Protein AF-A0A962JNP6-F1 (afdb_monomer_lite)

pLDDT: mean 91.04, std 6.31, range [44.12, 97.75]

Foldseek 3Di:
DDDDQDCLLVVDPVLVVQLVCLVVVVDDDPCSVLVSVLSSVLSNLCSCCVVCVVVRPNDPGSVVVVDDPCCVPCPHPVVVCPVCPDPVCVVDLCNLQCCQLCVCVVLLVVQVVVVVVVDDQDPVSVCSVPRHDDDLLVLLLVCCQPVVVLVCLQVVPDPVVVVRPNYDDDPDDDDDGDHDDDLVSDDDDDPPCRSVSNVVVNVD

Secondary structure (DSSP, 8-state):
-PPPP-TTTS--HHHHHHHHHHHTT-S--SSHHHHHHHHHHHHHHHHHTTT-TTT-PPPSSGGGGT--TTTTSTTSHHHHHHHHS-TTGGGSTHHHHHHHHHTTHHHHHHHHHHHHTTPPPPGGGHHHHH--PPPHHHHHHHHIIIIIHHHHHH-TT-GGGGG-TT----SS--------SSGGG-----TT-TT-HHHHHHH-

Structure (mmCIF, N/CA/C/O backbone):
data_AF-A0A962JNP6-F1
#
_entry.id   AF-A0A962JNP6-F1
#
loop_
_atom_site.group_PDB
_atom_site.id
_atom_site.type_symbol
_atom_site.label_atom_id
_atom_site.label_alt_id
_atom_site.label_comp_id
_atom_site.label_asym_id
_atom_site.label_entity_id
_atom_site.label_seq_id
_atom_site.pdbx_PDB_ins_code
_atom_site.Cartn_x
_atom_site.Cartn_y
_atom_site.Cartn_z
_atom_site.occupancy
_atom_site.B_iso_or_equiv
_atom_site.auth_seq_id
_atom_site.auth_comp_id
_atom_site.auth_asym_id
_atom_site.auth_atom_id
_atom_site.pdbx_PDB_model_num
ATOM 1 N N . LYS A 1 1 ? -22.372 18.286 16.297 1.00 44.12 1 LYS A N 1
ATOM 2 C CA . LYS A 1 1 ? -22.652 18.375 14.841 1.00 44.12 1 LYS A CA 1
ATOM 3 C C . LYS A 1 1 ? -22.807 16.946 14.350 1.00 44.12 1 LYS A C 1
ATOM 5 O O . LYS A 1 1 ? -21.868 16.192 14.559 1.00 44.12 1 LYS A O 1
ATOM 10 N N . MET A 1 2 ? -23.960 16.557 13.801 1.00 57.59 2 MET A N 1
ATOM 11 C CA . MET A 1 2 ? -24.090 15.236 13.171 1.00 57.59 2 MET A CA 1
ATOM 12 C C . MET A 1 2 ? -23.047 15.124 12.055 1.00 57.59 2 MET A C 1
ATOM 14 O O . MET A 1 2 ? -22.896 16.054 11.261 1.00 57.59 2 MET A O 1
ATOM 18 N N . GLY A 1 3 ? -22.278 14.036 12.063 1.00 65.44 3 GLY A N 1
ATOM 19 C CA . GLY A 1 3 ? -21.351 13.715 10.983 1.00 65.44 3 GLY A CA 1
ATOM 20 C C . GLY A 1 3 ? -22.111 13.403 9.693 1.00 65.44 3 GLY A C 1
ATOM 21 O O . GLY A 1 3 ? -23.278 13.017 9.726 1.00 65.44 3 GLY A O 1
ATOM 22 N N . HIS A 1 4 ? -21.453 13.588 8.552 1.00 80.94 4 HIS A N 1
ATOM 23 C CA . HIS A 1 4 ? -21.985 13.182 7.255 1.00 80.94 4 HIS A CA 1
ATOM 24 C C . HIS A 1 4 ? -21.786 11.670 7.072 1.00 80.94 4 HIS A C 1
ATOM 26 O O . HIS A 1 4 ? -20.654 11.195 7.156 1.00 80.94 4 HIS A O 1
ATOM 32 N N . ILE A 1 5 ? -22.863 10.924 6.811 1.00 86.25 5 ILE A N 1
ATOM 33 C CA . ILE A 1 5 ? -22.804 9.497 6.461 1.00 86.25 5 ILE A CA 1
ATOM 34 C C . ILE A 1 5 ? -22.853 9.392 4.936 1.00 86.25 5 ILE A C 1
ATOM 36 O O . ILE A 1 5 ? -23.768 9.920 4.315 1.00 86.25 5 ILE A O 1
ATOM 40 N N . ASP A 1 6 ? -21.868 8.731 4.328 1.00 88.69 6 ASP A N 1
ATOM 41 C CA . ASP A 1 6 ? -21.867 8.489 2.883 1.00 88.69 6 ASP A CA 1
ATOM 42 C C . ASP A 1 6 ? -22.881 7.391 2.530 1.00 88.69 6 ASP A C 1
ATOM 44 O O . ASP A 1 6 ? -22.683 6.212 2.836 1.00 88.69 6 ASP A O 1
ATOM 48 N N . GLU A 1 7 ? -23.970 7.783 1.871 1.00 89.50 7 GLU A N 1
ATOM 49 C CA . GLU A 1 7 ? -25.057 6.884 1.470 1.00 89.50 7 GLU A CA 1
ATOM 50 C C . GLU A 1 7 ? -24.608 5.802 0.478 1.00 89.50 7 GLU A C 1
ATOM 52 O O . GLU A 1 7 ? -25.245 4.753 0.387 1.00 89.50 7 GLU A O 1
ATOM 57 N N . ARG A 1 8 ? -23.492 6.010 -0.236 1.00 90.81 8 ARG A N 1
ATOM 58 C CA . ARG A 1 8 ? -22.922 4.990 -1.129 1.00 90.81 8 ARG A CA 1
ATOM 59 C C . ARG A 1 8 ? -22.325 3.837 -0.330 1.00 90.81 8 ARG A C 1
ATOM 61 O O . ARG A 1 8 ? -22.464 2.685 -0.731 1.00 90.81 8 ARG A O 1
ATOM 68 N N . ILE A 1 9 ? -21.691 4.157 0.800 1.00 91.75 9 ILE A N 1
ATOM 69 C CA . ILE A 1 9 ? -21.067 3.178 1.697 1.00 91.75 9 ILE A CA 1
ATOM 70 C C . ILE A 1 9 ? -22.145 2.465 2.514 1.00 91.75 9 ILE A C 1
ATOM 72 O O . ILE A 1 9 ? -22.173 1.238 2.587 1.00 91.75 9 ILE A O 1
ATOM 76 N N . VAL A 1 10 ? -23.082 3.220 3.087 1.00 93.69 10 VAL A N 1
ATOM 77 C CA . VAL A 1 10 ? -24.199 2.665 3.864 1.00 93.69 10 VAL A CA 1
ATOM 78 C C . VAL A 1 10 ? -25.437 2.551 2.981 1.00 93.69 10 VAL A C 1
ATOM 80 O O . VAL A 1 10 ? -26.445 3.195 3.231 1.00 93.69 10 VAL A O 1
ATOM 83 N N . SER A 1 11 ? -25.389 1.739 1.929 1.00 90.06 11 SER A N 1
ATOM 84 C CA . SER A 1 11 ? -26.450 1.705 0.905 1.00 90.06 11 SER A CA 1
ATOM 85 C C . SER A 1 11 ? -27.803 1.154 1.382 1.00 90.06 11 SER A C 1
ATOM 87 O O . SER A 1 11 ? -28.842 1.429 0.782 1.00 90.06 11 SER A O 1
ATOM 89 N N . GLN A 1 12 ? -27.830 0.380 2.471 1.00 91.50 12 GLN A N 1
ATOM 90 C CA . GLN A 1 12 ? -29.064 -0.200 3.003 1.00 91.50 12 GLN A CA 1
ATOM 91 C C . GLN A 1 12 ? -29.834 0.808 3.864 1.00 91.50 12 GLN A C 1
ATOM 93 O O . GLN A 1 12 ? -29.424 1.134 4.980 1.00 91.50 12 GLN A O 1
ATOM 98 N N . GLN A 1 13 ? -31.013 1.225 3.395 1.00 91.56 13 GLN A N 1
ATOM 99 C CA . GLN A 1 13 ? -31.848 2.223 4.075 1.00 91.56 13 GLN A CA 1
ATOM 100 C C . GLN A 1 13 ? -32.215 1.834 5.518 1.00 91.56 13 GLN A C 1
ATOM 102 O O . GLN A 1 13 ? -32.216 2.684 6.406 1.00 91.56 13 GLN A O 1
ATOM 107 N N . ALA A 1 14 ? -32.474 0.549 5.781 1.00 92.75 14 ALA A N 1
ATOM 108 C CA . ALA A 1 14 ? -32.762 0.062 7.131 1.00 92.75 14 ALA A CA 1
ATOM 109 C C . ALA A 1 14 ? -31.575 0.267 8.095 1.00 92.75 14 ALA A C 1
ATOM 111 O O . ALA A 1 14 ? -31.771 0.638 9.252 1.00 92.75 14 ALA A O 1
ATOM 112 N N . VAL A 1 15 ? -30.340 0.078 7.612 1.00 93.12 15 VAL A N 1
ATOM 113 C CA . VAL A 1 15 ? -29.117 0.295 8.402 1.00 93.12 15 VAL A CA 1
ATOM 114 C C . VAL A 1 15 ? -28.920 1.785 8.672 1.00 93.12 15 VAL A C 1
ATOM 116 O O . VAL A 1 15 ? -28.681 2.159 9.819 1.00 93.12 15 VAL A O 1
ATOM 119 N N . GLN A 1 16 ? -29.110 2.643 7.663 1.00 92.88 16 GLN A N 1
ATOM 120 C CA . GLN A 1 16 ? -29.057 4.099 7.841 1.00 92.88 16 GLN A CA 1
ATOM 121 C C . GLN A 1 16 ? -30.062 4.572 8.901 1.00 92.88 16 GLN A C 1
ATOM 123 O O . GLN A 1 16 ? -29.695 5.277 9.839 1.00 92.88 16 GLN A O 1
ATOM 128 N N . GLN A 1 17 ? -31.326 4.145 8.793 1.00 93.38 17 GLN A N 1
ATOM 129 C CA . GLN A 1 17 ? -32.378 4.508 9.746 1.00 93.38 17 GLN A CA 1
ATOM 130 C C . GLN A 1 17 ? -32.038 4.066 11.169 1.00 93.38 17 GLN A C 1
ATOM 132 O O . GLN A 1 17 ? -32.263 4.830 12.108 1.00 93.38 17 GLN A O 1
ATOM 137 N N . LYS A 1 18 ? -31.468 2.865 11.330 1.00 94.56 18 LYS A N 1
ATOM 138 C CA . LYS A 1 18 ? -31.022 2.357 12.631 1.00 94.56 18 LYS A CA 1
ATOM 139 C C . LYS A 1 18 ? -29.886 3.206 13.209 1.00 94.56 18 LYS A C 1
ATOM 141 O O . LYS A 1 18 ? -29.956 3.565 14.380 1.00 94.56 18 LYS A O 1
ATOM 146 N N . ILE A 1 19 ? -28.892 3.573 12.395 1.00 94.62 19 ILE A N 1
ATOM 147 C CA . ILE A 1 19 ? -27.786 4.451 12.809 1.00 94.62 19 ILE A CA 1
ATOM 148 C C . ILE A 1 19 ? -28.321 5.814 13.264 1.00 94.62 19 ILE A C 1
ATOM 150 O O . ILE A 1 19 ? -28.016 6.244 14.373 1.00 94.62 19 ILE A O 1
ATOM 154 N N . TYR A 1 20 ? -29.164 6.472 12.462 1.00 93.56 20 TYR A N 1
ATOM 155 C CA . TYR A 1 20 ? -29.751 7.7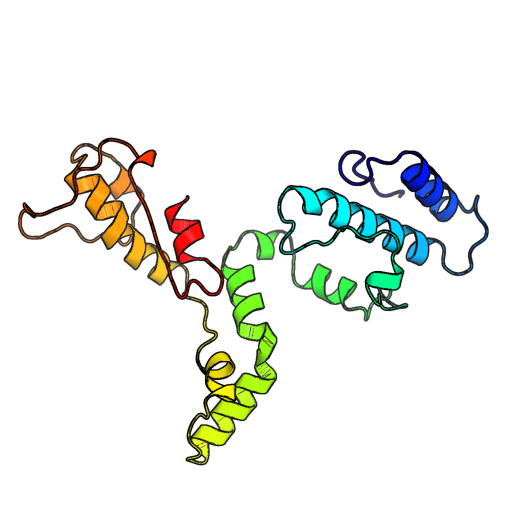60 12.847 1.00 93.56 20 TYR A CA 1
ATOM 156 C C . TYR A 1 20 ? -30.610 7.649 14.108 1.00 93.56 20 TYR A C 1
ATOM 158 O O . TYR A 1 20 ? -30.517 8.500 14.985 1.00 93.56 20 TYR A O 1
ATOM 166 N N . ALA A 1 21 ? -31.407 6.587 14.246 1.00 94.75 21 ALA A N 1
ATOM 167 C CA . ALA A 1 21 ? -32.225 6.387 15.436 1.00 94.75 21 ALA A CA 1
ATOM 168 C C . ALA A 1 21 ? -31.382 6.200 16.711 1.00 94.75 21 ALA A C 1
ATOM 170 O O . ALA A 1 21 ? -31.776 6.707 17.760 1.00 94.75 21 ALA A O 1
ATOM 171 N N . LEU A 1 22 ? -30.230 5.523 16.628 1.00 95.44 22 LEU A N 1
ATOM 172 C CA . LEU A 1 22 ? -29.273 5.421 17.737 1.00 95.44 22 LEU A CA 1
ATOM 173 C C . LEU A 1 22 ? -28.671 6.793 18.076 1.00 95.44 22 LEU A C 1
ATOM 175 O O . LEU A 1 22 ? -28.728 7.219 19.227 1.00 95.44 22 LEU A O 1
ATOM 179 N N . LEU A 1 23 ? -28.154 7.511 17.074 1.00 92.69 23 LEU A N 1
ATOM 180 C CA . LEU A 1 23 ? -27.476 8.801 17.269 1.00 92.69 23 LEU A CA 1
ATOM 181 C C . LEU A 1 23 ? -28.417 9.927 17.732 1.00 92.69 23 LEU A C 1
ATOM 183 O O . LEU A 1 23 ? -27.982 10.857 18.406 1.00 92.69 23 LEU A O 1
ATOM 187 N N . GLU A 1 24 ? -29.703 9.850 17.391 1.00 93.75 24 GLU A N 1
ATOM 188 C CA . GLU A 1 24 ? -30.736 10.804 17.816 1.00 93.75 24 GLU A CA 1
ATOM 189 C C . GLU A 1 24 ? -31.429 10.393 19.128 1.00 93.75 24 GLU A C 1
ATOM 191 O O . GLU A 1 24 ? -32.340 11.084 19.584 1.00 93.75 24 GLU A O 1
ATOM 196 N N . GLY A 1 25 ? -31.043 9.260 19.730 1.00 93.12 25 GLY A N 1
ATOM 197 C CA . GLY A 1 25 ? -31.652 8.749 20.962 1.00 93.12 25 GLY A CA 1
ATOM 198 C C . GLY A 1 25 ? -33.095 8.255 20.798 1.00 93.12 25 GLY A C 1
ATOM 199 O O . GLY A 1 25 ? -33.816 8.110 21.783 1.00 93.12 25 GLY A O 1
ATOM 200 N N . ARG A 1 26 ? -33.538 7.987 19.562 1.00 94.75 26 ARG A N 1
ATOM 201 C CA . ARG A 1 26 ? -34.855 7.394 19.264 1.00 94.75 26 ARG A CA 1
ATOM 202 C C . ARG A 1 26 ? -34.902 5.890 19.538 1.00 94.75 26 ARG A C 1
ATOM 204 O O . ARG A 1 26 ? -35.991 5.332 19.650 1.00 94.75 26 ARG A O 1
ATOM 211 N N . LEU A 1 27 ? -33.742 5.240 19.617 1.00 94.44 27 LEU A N 1
ATOM 212 C CA . LEU A 1 27 ? -33.594 3.815 19.898 1.00 94.44 27 LEU A CA 1
ATOM 213 C C . LEU A 1 27 ? -32.901 3.639 21.262 1.00 94.44 27 LEU A C 1
ATOM 215 O O . LEU A 1 27 ? -31.843 4.236 21.471 1.00 94.44 27 LEU A O 1
ATOM 219 N N . PRO A 1 28 ? -33.475 2.865 22.204 1.00 92.50 28 PRO A N 1
ATOM 220 C CA . PRO A 1 28 ? -32.878 2.684 23.522 1.00 92.50 28 PRO A CA 1
ATOM 221 C C . PRO A 1 28 ? -31.581 1.876 23.415 1.00 92.50 28 PRO A C 1
ATOM 223 O O . PRO A 1 28 ? -31.584 0.755 22.911 1.00 92.50 28 PRO A O 1
ATOM 226 N N . SER A 1 29 ? -30.483 2.440 23.913 1.00 93.75 29 SER A N 1
ATOM 227 C CA . SER A 1 29 ? -29.174 1.790 23.996 1.00 93.75 29 SER A CA 1
ATOM 228 C C . SER A 1 29 ? -28.362 2.396 25.145 1.00 93.75 29 SER A C 1
ATOM 230 O O . SER A 1 29 ? -28.518 3.574 25.475 1.00 93.75 29 SER A O 1
ATOM 232 N N . HIS A 1 30 ? -27.496 1.588 25.760 1.00 91.31 30 HIS A N 1
ATOM 233 C CA . HIS A 1 30 ? -26.538 2.052 26.766 1.00 91.31 30 HIS A CA 1
ATOM 234 C C . HIS A 1 30 ? -25.299 2.708 26.139 1.00 91.31 30 HIS A C 1
ATOM 236 O O . HIS A 1 30 ? -24.658 3.533 26.785 1.00 91.31 30 HIS A O 1
ATOM 242 N N . THR A 1 31 ? -24.968 2.357 24.893 1.00 91.75 31 THR A N 1
ATOM 243 C CA . THR A 1 31 ? -23.789 2.837 24.156 1.00 91.75 31 THR A CA 1
ATOM 244 C C . THR A 1 31 ? -24.145 3.139 22.689 1.00 91.75 31 THR A C 1
ATOM 246 O O . THR A 1 31 ? -23.551 2.574 21.766 1.00 91.75 31 THR A O 1
ATOM 249 N N . PRO A 1 32 ? -25.106 4.052 22.437 1.00 93.69 32 PRO A N 1
ATOM 250 C CA . PRO A 1 32 ? -25.672 4.273 21.102 1.00 93.69 32 PRO A CA 1
ATOM 251 C C . PRO A 1 32 ? -24.626 4.663 20.051 1.00 93.69 32 PRO A C 1
ATOM 253 O O . PRO A 1 32 ? -24.714 4.241 18.900 1.00 93.69 32 PRO A O 1
ATOM 256 N N . GLU A 1 33 ? -23.607 5.430 20.443 1.00 92.06 33 GLU A N 1
ATOM 257 C CA . GLU A 1 33 ? -22.511 5.845 19.562 1.00 92.06 33 GLU A CA 1
ATOM 258 C C . GLU A 1 33 ? -21.631 4.656 19.147 1.00 92.06 33 GLU A C 1
ATOM 260 O O . GLU A 1 33 ? -21.284 4.525 17.973 1.00 92.06 33 GLU A O 1
ATOM 265 N N . GLN A 1 34 ? -21.328 3.750 20.084 1.00 91.06 34 GLN A N 1
ATOM 266 C CA . GLN A 1 34 ? -20.533 2.546 19.827 1.00 91.06 34 GLN A CA 1
ATOM 267 C C . GLN A 1 34 ? -21.285 1.590 18.894 1.00 91.06 34 GLN A C 1
ATOM 269 O O . GLN A 1 34 ? -20.713 1.065 17.939 1.00 91.06 34 GLN A O 1
ATOM 274 N N . GLU A 1 35 ? -22.582 1.386 19.132 1.00 92.06 35 GLU A N 1
ATOM 275 C CA . GLU A 1 35 ? -23.431 0.574 18.256 1.00 92.06 35 GLU A CA 1
ATOM 276 C C . GLU A 1 35 ? -23.554 1.176 16.851 1.00 92.06 35 GLU A C 1
ATOM 278 O O . GLU A 1 35 ? -23.420 0.460 15.857 1.00 92.06 35 GLU A O 1
ATOM 283 N N . ALA A 1 36 ? -23.747 2.493 16.750 1.00 93.31 36 ALA A N 1
ATOM 284 C CA . ALA A 1 36 ? -23.777 3.190 15.469 1.00 93.31 36 ALA A CA 1
ATOM 285 C C . ALA A 1 36 ? -22.450 3.033 14.710 1.00 93.31 36 ALA A C 1
ATOM 287 O O . ALA A 1 36 ? -22.458 2.740 13.513 1.00 93.31 36 ALA A O 1
ATOM 288 N N . TYR A 1 37 ? -21.312 3.163 15.400 1.00 91.75 37 TYR A N 1
ATOM 289 C CA . TYR A 1 37 ? -19.992 2.983 14.798 1.00 91.75 37 TYR A CA 1
ATOM 290 C C . TYR A 1 37 ? -19.777 1.556 14.272 1.00 91.75 37 TYR A C 1
ATOM 292 O O . TYR A 1 37 ? -19.287 1.381 13.157 1.00 91.75 37 TYR A O 1
ATOM 300 N N . ARG A 1 38 ? -20.211 0.532 15.018 1.00 91.19 38 ARG A N 1
ATOM 301 C CA . ARG A 1 38 ? -20.148 -0.874 14.575 1.00 91.19 38 ARG A CA 1
ATOM 302 C C . ARG A 1 38 ? -20.912 -1.096 13.272 1.00 91.19 38 ARG A C 1
ATOM 304 O O . ARG A 1 38 ? -20.389 -1.727 12.356 1.00 91.19 38 ARG A O 1
ATOM 311 N N . LEU A 1 39 ? -22.119 -0.538 13.168 1.00 92.88 39 LEU A N 1
ATOM 312 C CA . LEU A 1 39 ? -22.927 -0.613 11.947 1.00 92.88 39 LEU A CA 1
ATOM 313 C C . LEU A 1 39 ? -22.247 0.099 10.768 1.00 92.88 39 LEU A C 1
ATOM 315 O O . LEU A 1 39 ? -22.255 -0.423 9.654 1.00 92.88 39 LEU A O 1
ATOM 319 N N . LEU A 1 40 ? -21.636 1.263 11.013 1.00 92.88 40 LEU A N 1
ATOM 320 C CA . LEU A 1 40 ? -20.877 2.000 9.999 1.00 92.88 40 LEU A CA 1
ATOM 321 C C . LEU A 1 40 ? -19.666 1.203 9.498 1.00 92.88 40 LEU A C 1
ATOM 323 O O . LEU A 1 40 ? -19.441 1.143 8.289 1.00 92.88 40 LEU A O 1
ATOM 327 N N . LEU A 1 41 ? -18.914 0.563 10.398 1.00 91.38 41 LEU A N 1
ATOM 328 C CA . LEU A 1 41 ? -17.741 -0.224 10.019 1.00 91.38 41 LEU A CA 1
ATOM 329 C C . LEU A 1 41 ? -18.129 -1.460 9.197 1.00 91.38 41 LEU A C 1
ATOM 331 O O . LEU A 1 41 ? -17.541 -1.699 8.146 1.00 91.38 41 LEU A O 1
ATOM 335 N N . VAL A 1 42 ? -19.167 -2.192 9.616 1.00 92.44 42 VAL A N 1
ATOM 336 C CA . VAL A 1 42 ? -19.697 -3.338 8.854 1.00 92.44 42 VAL A CA 1
ATOM 337 C C . VAL A 1 42 ? -20.166 -2.908 7.462 1.00 92.44 42 VAL A C 1
ATOM 339 O O . VAL A 1 42 ? -19.874 -3.586 6.476 1.00 92.44 42 VAL A O 1
ATOM 342 N N . ALA A 1 43 ? -20.856 -1.769 7.353 1.00 93.81 43 ALA A N 1
ATOM 343 C CA . ALA A 1 43 ? -21.267 -1.228 6.060 1.00 93.81 43 ALA A CA 1
ATOM 344 C C . ALA A 1 43 ? -20.059 -0.900 5.165 1.00 93.81 43 ALA A C 1
ATOM 346 O O . ALA A 1 43 ? -20.067 -1.248 3.986 1.00 93.81 43 ALA A O 1
ATOM 347 N N . ALA A 1 44 ? -18.998 -0.312 5.726 1.00 93.19 44 ALA A N 1
ATOM 348 C CA . ALA A 1 44 ? -17.765 -0.028 4.996 1.00 93.19 44 ALA A CA 1
ATOM 349 C C . ALA A 1 44 ? -17.053 -1.299 4.504 1.00 93.19 44 ALA A C 1
ATOM 351 O O . ALA A 1 44 ? -16.662 -1.355 3.337 1.00 93.19 44 ALA A O 1
ATOM 352 N N . CYS A 1 45 ? -16.936 -2.337 5.337 1.00 92.38 45 CYS A N 1
ATOM 353 C CA . CYS A 1 45 ? -16.379 -3.628 4.919 1.00 92.38 45 CYS A CA 1
ATOM 354 C C . CYS A 1 45 ? -17.196 -4.246 3.773 1.00 92.38 45 CYS A C 1
ATOM 356 O O . CYS A 1 45 ? -16.644 -4.624 2.740 1.00 92.38 45 CYS A O 1
ATOM 358 N N . ASN A 1 46 ? -18.524 -4.267 3.913 1.00 93.31 46 ASN A N 1
ATOM 359 C CA . ASN A 1 46 ? -19.424 -4.806 2.894 1.00 93.31 46 ASN A CA 1
ATOM 360 C C . ASN A 1 46 ? -19.419 -3.996 1.589 1.00 93.31 46 ASN A C 1
ATOM 362 O O . ASN A 1 46 ? -19.630 -4.569 0.522 1.00 93.31 46 ASN A O 1
ATOM 366 N N . TYR A 1 47 ? -19.169 -2.686 1.651 1.00 94.81 47 TYR A N 1
ATOM 367 C CA . TYR A 1 47 ? -19.016 -1.841 0.467 1.00 94.81 47 TYR A CA 1
ATOM 368 C C . TYR A 1 47 ? -17.769 -2.212 -0.350 1.00 94.81 47 TYR A C 1
ATOM 370 O O . TYR A 1 47 ? -17.831 -2.249 -1.578 1.00 94.81 47 TYR A O 1
ATOM 378 N N . TRP A 1 48 ? -16.649 -2.518 0.312 1.00 94.44 48 TRP A N 1
ATOM 379 C CA . TRP A 1 48 ? -15.393 -2.867 -0.362 1.00 94.44 48 TRP A CA 1
ATOM 380 C C . TRP A 1 48 ? -15.295 -4.337 -0.785 1.00 94.44 48 TRP A C 1
ATOM 382 O O . TRP A 1 48 ? -14.514 -4.653 -1.684 1.00 94.44 48 TRP A O 1
ATOM 392 N N . GLN A 1 49 ? -16.106 -5.222 -0.200 1.00 93.69 49 GLN A N 1
ATOM 393 C CA . GLN A 1 49 ? -16.126 -6.657 -0.502 1.00 93.69 49 GLN A CA 1
ATOM 394 C C . GLN A 1 49 ? -16.210 -6.991 -2.006 1.00 93.69 49 GLN A C 1
ATOM 396 O O . GLN A 1 49 ? -15.424 -7.828 -2.446 1.00 93.69 49 GLN A O 1
ATOM 401 N N . PRO A 1 50 ? -17.072 -6.367 -2.837 1.00 93.75 50 PRO A N 1
ATOM 402 C CA . PRO A 1 50 ? -17.138 -6.699 -4.263 1.00 93.75 50 PRO A CA 1
ATOM 403 C C . PRO A 1 50 ? -15.847 -6.383 -5.027 1.00 93.75 50 PRO A C 1
ATOM 405 O O . PRO A 1 50 ? -15.508 -7.091 -5.971 1.00 93.75 50 PRO A O 1
ATOM 408 N N . ALA A 1 51 ? -15.133 -5.325 -4.628 1.00 94.12 51 ALA A N 1
ATOM 409 C CA . ALA A 1 51 ? -13.892 -4.899 -5.271 1.00 94.12 51 ALA A CA 1
ATOM 410 C C . ALA A 1 51 ? -12.665 -5.655 -4.734 1.00 94.12 51 ALA A C 1
ATOM 412 O O . ALA A 1 51 ? -11.723 -5.909 -5.480 1.00 94.12 51 ALA A O 1
ATOM 413 N N . MET A 1 52 ? -12.669 -6.017 -3.447 1.00 92.12 52 MET A N 1
ATOM 414 C CA . MET A 1 52 ? -11.549 -6.672 -2.763 1.00 92.12 52 MET A CA 1
ATOM 415 C C . MET A 1 52 ? -12.025 -7.859 -1.907 1.00 92.12 52 MET A C 1
ATOM 417 O O . MET A 1 52 ? -11.848 -7.855 -0.685 1.00 92.12 52 MET A O 1
ATOM 421 N N . PRO A 1 53 ? -12.596 -8.909 -2.527 1.00 90.19 53 PRO A N 1
ATOM 422 C CA . PRO A 1 53 ? -13.169 -10.045 -1.800 1.00 90.19 53 PRO A CA 1
ATOM 423 C C . PRO A 1 53 ? -12.122 -10.891 -1.062 1.00 90.19 53 PRO A C 1
ATOM 425 O O . PRO A 1 53 ? -12.475 -11.677 -0.195 1.00 90.19 53 PRO A O 1
ATOM 428 N N . PHE A 1 54 ? -10.838 -10.744 -1.404 1.00 85.56 54 PHE A N 1
ATOM 429 C CA . PHE A 1 54 ? -9.725 -11.405 -0.717 1.00 85.56 54 PHE A CA 1
ATOM 430 C C . PHE A 1 54 ? -9.366 -10.750 0.627 1.00 85.56 54 PHE A C 1
ATOM 432 O O . PHE A 1 54 ? -8.662 -11.360 1.424 1.00 85.56 54 PHE A O 1
ATOM 439 N N . MET A 1 55 ? -9.791 -9.501 0.848 1.00 87.19 55 MET A N 1
ATOM 440 C CA . MET A 1 55 ? -9.474 -8.717 2.046 1.00 87.19 55 MET A CA 1
ATOM 441 C C . MET A 1 55 ? -10.705 -8.485 2.918 1.00 87.19 55 MET A C 1
ATOM 443 O O . MET A 1 55 ? -10.606 -8.538 4.140 1.00 87.19 55 MET A O 1
ATOM 447 N N . PHE A 1 56 ? -11.860 -8.234 2.300 1.00 89.44 56 PHE A N 1
ATOM 448 C CA . PHE A 1 56 ? -13.119 -8.054 3.008 1.00 89.44 56 PHE A CA 1
ATOM 449 C C . PHE A 1 56 ? -14.037 -9.225 2.702 1.00 89.44 56 PHE A C 1
ATOM 451 O O . PHE A 1 56 ? -14.479 -9.391 1.567 1.00 89.44 56 PHE A O 1
ATOM 458 N N . GLU A 1 57 ? -14.350 -10.019 3.720 1.00 85.06 57 GLU A N 1
ATOM 459 C CA . GLU A 1 57 ? -15.449 -10.973 3.643 1.00 85.06 57 GLU A CA 1
ATOM 460 C C . GLU A 1 57 ? -16.787 -10.241 3.781 1.00 85.06 57 GLU A C 1
ATOM 462 O O . GLU A 1 57 ? -16.859 -9.110 4.270 1.00 85.06 57 GLU A O 1
ATOM 467 N N . ARG A 1 58 ? -17.869 -10.871 3.314 1.00 83.94 58 ARG A N 1
ATOM 468 C CA . ARG A 1 58 ? -19.205 -10.317 3.519 1.00 83.94 58 ARG A CA 1
ATOM 469 C C . ARG A 1 58 ? -19.631 -10.602 4.951 1.00 83.94 58 ARG A C 1
ATOM 471 O O . ARG A 1 58 ? -19.817 -11.758 5.308 1.00 83.94 58 ARG A O 1
ATOM 478 N N . ILE A 1 59 ? -19.857 -9.538 5.706 1.00 84.69 59 ILE A N 1
ATOM 479 C CA . ILE A 1 59 ? -20.154 -9.594 7.133 1.00 84.69 59 ILE A CA 1
ATOM 480 C C . ILE A 1 59 ? -21.659 -9.443 7.317 1.00 84.69 59 ILE A C 1
ATOM 482 O O . ILE A 1 59 ? -22.240 -8.440 6.875 1.00 84.69 59 ILE A O 1
ATOM 486 N N . ALA A 1 60 ? -22.300 -10.430 7.941 1.00 76.00 60 ALA A N 1
ATOM 487 C CA . ALA A 1 60 ? -23.721 -10.345 8.261 1.00 76.00 60 ALA A CA 1
ATOM 488 C C . ALA A 1 60 ? -23.936 -9.532 9.542 1.00 76.00 60 ALA A C 1
ATOM 490 O O . ALA A 1 60 ? -24.839 -8.691 9.578 1.00 76.00 60 ALA A O 1
ATOM 491 N N . ASP A 1 61 ? -23.088 -9.746 10.554 1.00 71.81 61 ASP A N 1
ATOM 492 C CA . ASP A 1 61 ? -23.125 -8.999 11.809 1.00 71.81 61 ASP A CA 1
ATOM 493 C C . ASP A 1 61 ? -21.736 -8.661 12.368 1.00 71.81 61 ASP A C 1
ATOM 495 O O . ASP A 1 61 ? -20.738 -9.352 12.170 1.00 71.81 61 ASP A O 1
ATOM 499 N N . TYR A 1 62 ? -21.690 -7.576 13.133 1.00 69.12 62 TYR A N 1
ATOM 500 C CA . TYR A 1 62 ? -20.482 -7.006 13.707 1.00 69.12 62 TYR A CA 1
ATOM 501 C C . TYR A 1 62 ? -19.763 -7.949 14.685 1.00 69.12 62 TYR A C 1
ATOM 503 O O . TYR A 1 62 ? -18.572 -7.767 14.943 1.00 69.12 62 TYR A O 1
ATOM 511 N N . THR A 1 63 ? -20.459 -8.951 15.232 1.00 71.88 63 THR A N 1
ATOM 512 C CA . THR A 1 63 ? -19.874 -9.972 16.113 1.00 71.88 63 THR A CA 1
ATOM 513 C C . THR A 1 63 ? -18.809 -10.814 15.416 1.00 71.88 63 THR A C 1
ATOM 515 O O . THR A 1 63 ? -17.934 -11.357 16.086 1.00 71.88 63 THR A O 1
ATOM 518 N N . GLU A 1 64 ? -18.841 -10.890 14.085 1.00 77.06 64 GLU A N 1
ATOM 519 C CA . GLU A 1 64 ? -17.827 -11.581 13.279 1.00 77.06 64 GLU A CA 1
ATOM 520 C C . GLU A 1 64 ? -16.460 -10.874 13.330 1.00 77.06 64 GLU A C 1
ATOM 522 O O . GLU A 1 64 ? -15.428 -11.509 13.138 1.00 77.06 64 GLU A O 1
ATOM 527 N N . LEU A 1 65 ? -16.434 -9.573 13.647 1.00 78.38 65 LEU A N 1
ATOM 528 C CA . LEU A 1 65 ? -15.218 -8.753 13.661 1.00 78.38 65 LEU A CA 1
ATOM 529 C C . LEU A 1 65 ? -14.462 -8.767 14.998 1.00 78.38 65 LEU A C 1
ATOM 531 O O . LEU A 1 65 ? -13.412 -8.134 15.087 1.00 78.38 65 LEU A O 1
ATOM 535 N N . LEU A 1 66 ? -14.994 -9.422 16.043 1.00 81.56 66 LEU A N 1
ATOM 536 C CA . LEU A 1 66 ? -14.444 -9.388 17.413 1.00 81.56 66 LEU A CA 1
ATOM 537 C C . LEU A 1 66 ? -14.049 -7.962 17.859 1.00 81.56 66 LEU A C 1
ATOM 539 O O . LEU A 1 66 ? -12.984 -7.737 18.432 1.00 81.56 66 LEU A O 1
ATOM 543 N N . MET A 1 67 ? -14.900 -6.979 17.546 1.00 82.44 67 MET A N 1
ATOM 544 C CA . MET A 1 67 ? -14.581 -5.566 17.749 1.00 82.44 67 MET A CA 1
ATOM 545 C C . MET A 1 67 ? -14.396 -5.204 19.229 1.00 82.44 67 MET A C 1
ATOM 547 O O . MET A 1 67 ? -15.269 -5.540 20.033 1.00 82.44 67 MET A O 1
ATOM 551 N N . PRO A 1 68 ? -13.358 -4.417 19.577 1.00 84.38 68 PRO A N 1
ATOM 552 C CA . PRO A 1 68 ? -13.203 -3.876 20.922 1.00 84.38 68 PRO A CA 1
ATOM 553 C C . PRO A 1 68 ? -14.416 -3.041 21.359 1.00 84.38 68 PRO A C 1
ATOM 555 O O . PRO A 1 68 ? -15.047 -2.333 20.564 1.00 84.38 68 PRO A O 1
ATOM 558 N N . ASP A 1 69 ? -14.746 -3.100 22.646 1.00 84.56 69 ASP A N 1
ATOM 559 C CA . ASP A 1 69 ? -15.832 -2.301 23.226 1.00 84.56 69 ASP A CA 1
ATOM 560 C C . ASP A 1 69 ? -15.460 -0.820 23.385 1.00 84.56 69 ASP A C 1
ATOM 562 O O . ASP A 1 69 ? -16.341 0.034 23.451 1.00 84.56 69 ASP A O 1
ATOM 566 N N . ASP A 1 70 ? -14.167 -0.501 23.402 1.00 88.81 70 ASP A N 1
ATOM 567 C CA . ASP A 1 70 ? -13.616 0.812 23.726 1.00 88.81 70 ASP A CA 1
ATOM 568 C C . ASP A 1 70 ? -13.177 1.625 22.496 1.00 88.81 70 ASP A C 1
ATOM 570 O O . ASP A 1 70 ? -12.473 2.620 22.660 1.00 88.81 70 ASP A O 1
ATOM 574 N N . LEU A 1 71 ? -13.599 1.247 21.277 1.00 89.81 71 LEU A N 1
ATOM 575 C CA . LEU A 1 71 ? -13.174 1.890 20.016 1.00 89.81 71 LEU A CA 1
ATOM 576 C C . LEU A 1 71 ? -13.343 3.416 20.001 1.00 89.81 71 LEU A C 1
ATOM 578 O O . LEU A 1 71 ? -12.535 4.102 19.383 1.00 89.81 71 LEU A O 1
ATOM 582 N N . LEU A 1 72 ? -14.352 3.967 20.673 1.00 91.81 72 LEU A N 1
ATOM 583 C CA . LEU A 1 72 ? -14.581 5.417 20.709 1.00 91.81 72 LEU A CA 1
ATOM 584 C C . LEU A 1 72 ? -13.879 6.141 21.872 1.00 91.81 72 LEU A C 1
ATOM 586 O O . LEU A 1 72 ? -14.022 7.355 22.012 1.00 91.81 72 LEU A O 1
ATOM 590 N N . SER A 1 73 ? -13.121 5.430 22.711 1.00 92.19 73 SER A N 1
ATOM 591 C CA . SER A 1 73 ? -12.356 6.040 23.802 1.00 92.19 73 SER A CA 1
ATOM 592 C C . SER A 1 73 ? -11.094 6.755 23.297 1.00 92.19 73 SER A C 1
ATOM 594 O O . SER A 1 73 ? -10.577 6.466 22.217 1.00 92.19 73 SER A O 1
ATOM 596 N N . SER A 1 74 ? -10.544 7.668 24.103 1.00 92.19 74 SER A N 1
ATOM 597 C CA . SER A 1 74 ? -9.304 8.386 23.765 1.00 92.19 74 SER A CA 1
ATOM 598 C C . SER A 1 74 ? -8.069 7.485 23.690 1.00 92.19 74 SER A C 1
ATOM 600 O O . SER A 1 74 ? -7.090 7.853 23.059 1.00 92.19 74 SER A O 1
ATOM 602 N N . ASN A 1 75 ? -8.104 6.318 24.335 1.00 92.38 75 ASN A N 1
ATOM 603 C CA . ASN A 1 75 ? -6.975 5.385 24.387 1.00 92.38 75 ASN A CA 1
ATOM 604 C C . ASN A 1 75 ? -7.154 4.211 23.415 1.00 92.38 75 ASN A C 1
ATOM 606 O O . ASN A 1 75 ? -6.396 3.245 23.470 1.00 92.38 75 ASN A O 1
ATOM 610 N N . SER A 1 76 ? -8.175 4.269 22.559 1.00 93.00 76 SER A N 1
ATOM 611 C CA . SER A 1 76 ? -8.500 3.190 21.640 1.00 93.00 76 SER A CA 1
ATOM 612 C C . SER A 1 76 ? -7.511 3.108 20.483 1.00 93.00 76 SER A C 1
ATOM 614 O O . SER A 1 76 ? -6.892 4.102 20.086 1.00 93.00 76 SER A O 1
ATOM 616 N N . ILE A 1 77 ? -7.440 1.929 19.860 1.00 88.50 77 ILE A N 1
ATOM 617 C CA . ILE A 1 77 ? -6.690 1.759 18.613 1.00 88.50 77 ILE A CA 1
ATOM 618 C C . ILE A 1 77 ? -7.198 2.702 17.517 1.00 88.50 77 ILE A C 1
ATOM 620 O O . ILE A 1 77 ? -6.394 3.263 16.788 1.00 88.50 77 ILE A O 1
ATOM 624 N N . LEU A 1 78 ? -8.510 2.949 17.441 1.00 91.25 78 LEU A N 1
ATOM 625 C CA . LEU A 1 78 ? -9.087 3.874 16.466 1.00 91.25 78 LEU A CA 1
ATOM 626 C C . LEU A 1 78 ? -8.562 5.300 16.666 1.00 91.25 78 LEU A C 1
ATOM 628 O O . LEU A 1 78 ? -8.224 5.966 15.687 1.00 91.25 78 LEU A O 1
ATOM 632 N N . THR A 1 79 ? -8.494 5.772 17.912 1.00 93.62 79 THR A N 1
ATOM 633 C CA . THR A 1 79 ? -7.955 7.100 18.222 1.00 93.62 79 THR A CA 1
ATOM 634 C C . THR A 1 79 ? -6.481 7.174 17.841 1.00 93.62 79 THR A C 1
ATOM 636 O O . THR A 1 79 ? -6.112 8.061 17.072 1.00 93.62 79 THR A O 1
ATOM 639 N N . ALA A 1 80 ? -5.677 6.184 18.242 1.00 92.44 80 ALA A N 1
ATOM 640 C CA . ALA A 1 80 ? -4.266 6.105 17.865 1.00 92.44 80 ALA A CA 1
ATOM 641 C C . ALA A 1 80 ? -4.066 6.079 16.336 1.00 92.44 80 ALA A C 1
ATOM 643 O O . ALA A 1 80 ? -3.223 6.800 15.802 1.00 92.44 80 ALA A O 1
ATOM 644 N N . THR A 1 81 ? -4.877 5.305 15.607 1.00 90.81 81 THR A N 1
ATOM 645 C CA . THR A 1 81 ? -4.842 5.259 14.140 1.00 90.81 81 THR A CA 1
ATOM 646 C C . THR A 1 81 ? -5.192 6.613 13.533 1.00 90.81 81 THR A C 1
ATOM 648 O O . THR A 1 81 ? -4.497 7.054 12.626 1.00 90.81 81 THR A O 1
ATOM 651 N N . ARG A 1 82 ? -6.227 7.308 14.020 1.00 91.69 82 ARG A N 1
ATOM 652 C CA . ARG A 1 82 ? -6.616 8.629 13.491 1.00 91.69 82 ARG A CA 1
ATOM 653 C C . ARG A 1 82 ? -5.579 9.716 13.759 1.00 91.69 82 ARG A C 1
ATOM 655 O O . ARG A 1 82 ? -5.447 10.624 12.943 1.00 91.69 82 ARG A O 1
ATOM 662 N N . GLU A 1 83 ? -4.889 9.646 14.890 1.00 93.56 83 GLU A N 1
ATOM 663 C CA . GLU A 1 83 ? -3.818 10.583 15.235 1.00 93.56 83 GLU A CA 1
ATOM 664 C C . GLU A 1 83 ? -2.556 10.337 14.401 1.00 93.56 83 GLU A C 1
ATOM 666 O O . GLU A 1 83 ? -1.919 11.295 13.966 1.00 93.56 83 GLU A O 1
ATOM 671 N N . ALA A 1 84 ? -2.222 9.072 14.127 1.00 90.31 84 ALA A N 1
ATOM 672 C CA . ALA A 1 84 ? -1.062 8.707 13.316 1.00 90.31 84 ALA A CA 1
ATOM 673 C C . ALA A 1 84 ? -1.306 8.876 11.803 1.00 90.31 84 ALA A C 1
ATOM 675 O O . ALA A 1 84 ? -0.448 9.383 11.083 1.00 90.31 84 ALA A O 1
ATOM 676 N N . MET A 1 85 ? -2.480 8.473 11.309 1.00 91.38 85 MET A N 1
ATOM 677 C CA . MET A 1 85 ? -2.855 8.506 9.891 1.00 91.38 85 MET A CA 1
ATOM 678 C C . MET A 1 85 ? -3.523 9.833 9.521 1.00 91.38 85 MET A C 1
ATOM 680 O O . MET A 1 85 ? -4.681 9.886 9.097 1.00 91.38 85 MET A O 1
ATOM 684 N N . THR A 1 86 ? -2.794 10.934 9.698 1.00 92.69 86 THR A N 1
ATOM 685 C CA . THR A 1 86 ? -3.264 12.258 9.276 1.00 92.69 86 THR A CA 1
ATOM 686 C C . THR A 1 86 ? -3.390 12.335 7.752 1.00 92.69 86 THR A C 1
ATOM 688 O O . THR A 1 86 ? -2.781 11.558 7.016 1.00 92.69 86 THR A O 1
ATOM 691 N N . ALA A 1 87 ? -4.163 13.305 7.252 1.00 91.50 87 ALA A N 1
ATOM 692 C CA . ALA A 1 87 ? -4.302 13.517 5.809 1.00 91.50 87 ALA A CA 1
ATOM 693 C C . ALA A 1 87 ? -2.954 13.785 5.117 1.00 91.50 87 ALA A C 1
ATOM 695 O O . ALA A 1 87 ? -2.786 13.386 3.969 1.00 91.50 87 ALA A O 1
ATOM 696 N N . GLU A 1 88 ? -2.019 14.433 5.821 1.00 91.19 88 GLU A N 1
ATOM 697 C CA . GLU A 1 88 ? -0.648 14.686 5.367 1.00 91.19 88 GLU A CA 1
ATOM 698 C C . GLU A 1 88 ? 0.179 13.398 5.335 1.00 91.19 88 GLU A C 1
ATOM 700 O O . GLU A 1 88 ? 0.753 13.079 4.298 1.00 91.19 88 GLU A O 1
ATOM 705 N N . ALA A 1 89 ? 0.166 12.604 6.413 1.00 88.94 89 ALA A N 1
ATOM 706 C CA . ALA A 1 89 ? 0.863 11.316 6.454 1.00 88.94 89 ALA A CA 1
ATOM 707 C C . ALA A 1 89 ? 0.358 10.351 5.367 1.00 88.94 89 ALA A C 1
ATOM 709 O O . ALA A 1 89 ? 1.133 9.592 4.797 1.00 88.94 89 ALA A O 1
ATOM 710 N N . CYS A 1 90 ? -0.937 10.412 5.045 1.00 90.06 90 CYS A N 1
ATOM 711 C CA . CYS A 1 90 ? -1.547 9.587 4.005 1.00 90.06 90 CYS A CA 1
ATOM 712 C C . CYS A 1 90 ? -1.323 10.106 2.572 1.00 90.06 90 CYS A C 1
ATOM 714 O O . CYS A 1 90 ? -1.775 9.446 1.639 1.00 90.06 90 CYS A O 1
ATOM 716 N N . GLN A 1 91 ? -0.669 11.260 2.370 1.00 89.38 91 GLN A N 1
ATOM 717 C CA . GLN A 1 91 ? -0.220 11.663 1.027 1.00 89.38 91 GLN A CA 1
ATOM 718 C C . GLN A 1 91 ? 0.991 10.848 0.566 1.00 89.38 91 GLN A C 1
ATOM 720 O O . GLN A 1 91 ? 1.210 10.708 -0.635 1.00 89.38 91 GLN A O 1
ATOM 725 N N . ASP A 1 92 ? 1.782 10.331 1.506 1.00 86.56 92 ASP A N 1
ATOM 726 C CA . ASP A 1 92 ? 2.982 9.569 1.197 1.00 86.56 92 ASP A CA 1
ATOM 727 C C . ASP A 1 92 ? 2.666 8.071 1.113 1.00 86.56 92 ASP A C 1
ATOM 729 O O . ASP A 1 92 ? 2.235 7.446 2.084 1.00 86.56 92 ASP A O 1
ATOM 733 N N . VAL A 1 93 ? 2.928 7.469 -0.050 1.00 82.81 93 VAL A N 1
ATOM 734 C CA . VAL A 1 93 ? 2.764 6.025 -0.276 1.00 82.81 93 VAL A CA 1
ATOM 735 C C . VAL A 1 93 ? 3.639 5.181 0.662 1.00 82.81 93 VAL A C 1
ATOM 737 O O . VAL A 1 93 ? 3.334 4.012 0.923 1.00 82.81 93 VAL A O 1
ATOM 740 N N . GLU A 1 94 ? 4.718 5.742 1.215 1.00 87.12 94 GLU A N 1
ATOM 741 C CA . GLU A 1 94 ? 5.560 5.061 2.199 1.00 87.12 94 GLU A CA 1
ATOM 742 C C . GLU A 1 94 ? 4.808 4.727 3.493 1.00 87.12 94 GLU A C 1
ATOM 744 O O . GLU A 1 94 ? 5.199 3.775 4.167 1.00 87.12 94 GLU A O 1
ATOM 749 N N . VAL A 1 95 ? 3.681 5.386 3.806 1.00 89.12 95 VAL A N 1
ATOM 750 C CA . VAL A 1 95 ? 2.848 5.038 4.974 1.00 89.12 95 VAL A CA 1
ATOM 751 C C . VAL A 1 95 ? 2.453 3.556 4.980 1.00 89.12 95 VAL A C 1
ATOM 753 O O . VAL A 1 95 ? 2.520 2.896 6.017 1.00 89.12 95 VAL A O 1
ATOM 756 N N . ILE A 1 96 ? 2.140 2.989 3.809 1.00 85.88 96 ILE A N 1
ATOM 757 C CA . ILE A 1 96 ? 1.821 1.562 3.655 1.00 85.88 96 ILE A CA 1
ATOM 758 C C . ILE A 1 96 ? 3.073 0.706 3.883 1.00 85.88 96 ILE A C 1
ATOM 760 O O . ILE A 1 96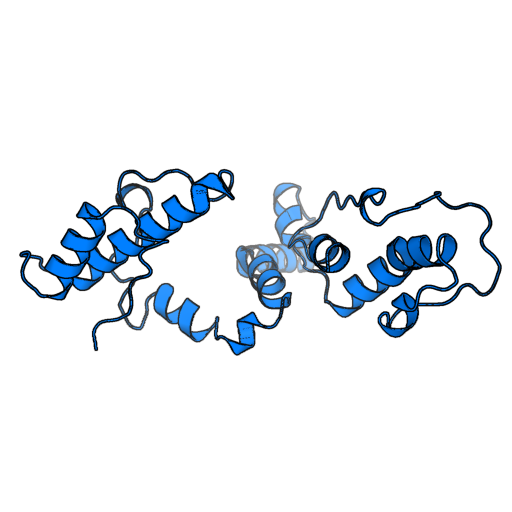 ? 2.995 -0.366 4.483 1.00 85.88 96 ILE A O 1
ATOM 764 N N . GLY A 1 97 ? 4.237 1.187 3.444 1.00 88.19 97 GLY A N 1
ATOM 765 C CA . GLY A 1 97 ? 5.525 0.523 3.649 1.00 88.19 97 GLY A CA 1
ATOM 766 C C . GLY A 1 97 ? 5.896 0.443 5.127 1.00 88.19 97 GLY A C 1
ATOM 767 O O . GLY A 1 97 ? 6.328 -0.608 5.601 1.00 88.19 97 GLY A O 1
ATOM 768 N N . TRP A 1 98 ? 5.642 1.514 5.878 1.00 89.31 98 TRP A N 1
ATOM 769 C CA . TRP A 1 98 ? 5.837 1.544 7.323 1.00 89.31 98 TRP A CA 1
ATOM 770 C C . TRP A 1 98 ? 4.876 0.615 8.054 1.00 89.31 98 TRP A C 1
ATOM 772 O O . TRP A 1 98 ? 5.329 -0.172 8.885 1.00 89.31 98 TRP A O 1
ATOM 782 N N . LEU A 1 99 ? 3.582 0.642 7.715 1.00 89.69 99 LEU A N 1
ATOM 783 C CA . LEU A 1 99 ? 2.599 -0.288 8.280 1.00 89.69 99 LEU A CA 1
ATOM 784 C C . LEU A 1 99 ? 3.007 -1.742 8.030 1.00 89.69 99 LEU A C 1
ATOM 786 O O . LEU A 1 99 ? 3.033 -2.541 8.964 1.00 89.69 99 LEU A O 1
ATOM 790 N N . TYR A 1 100 ? 3.402 -2.065 6.796 1.00 88.44 100 TYR A N 1
ATOM 791 C CA . TYR A 1 100 ? 3.916 -3.382 6.438 1.00 88.44 100 TYR A CA 1
ATOM 792 C C . TYR A 1 100 ? 5.150 -3.741 7.269 1.00 88.44 100 TYR A C 1
ATOM 794 O O . TYR A 1 100 ? 5.155 -4.763 7.945 1.00 88.44 100 TYR A O 1
ATOM 802 N N . GLN A 1 101 ? 6.188 -2.909 7.281 1.00 86.88 101 GLN A N 1
ATOM 803 C CA . GLN A 1 101 ? 7.444 -3.235 7.953 1.00 86.88 101 GLN A CA 1
ATOM 804 C C . GLN A 1 101 ? 7.302 -3.351 9.478 1.00 86.88 101 GLN A C 1
ATOM 806 O O . GLN A 1 101 ? 7.952 -4.199 10.095 1.00 86.88 101 GLN A O 1
ATOM 811 N N . PHE A 1 102 ? 6.477 -2.504 10.096 1.00 89.88 102 PHE A N 1
ATOM 812 C CA . PHE A 1 102 ? 6.333 -2.467 11.550 1.00 89.88 102 PHE A CA 1
ATOM 813 C C . PHE A 1 102 ? 5.265 -3.411 12.099 1.00 89.88 102 PHE A C 1
ATOM 815 O O . PHE A 1 102 ? 5.248 -3.623 13.309 1.00 89.88 102 PHE A O 1
ATOM 822 N N . TYR A 1 103 ? 4.448 -4.041 11.248 1.00 88.62 103 TYR A N 1
ATOM 823 C CA . TYR A 1 103 ? 3.423 -4.998 11.679 1.00 88.62 103 TYR A CA 1
ATOM 824 C C . TYR A 1 103 ? 3.975 -6.120 12.578 1.00 88.62 103 TYR A C 1
ATOM 826 O O . TYR A 1 103 ? 3.308 -6.551 13.513 1.00 88.62 103 TYR A O 1
ATOM 834 N N . ILE A 1 104 ? 5.214 -6.561 12.333 1.00 88.62 104 ILE A N 1
ATOM 835 C CA . ILE A 1 104 ? 5.897 -7.605 13.117 1.00 88.62 104 ILE A CA 1
ATOM 836 C C . ILE A 1 104 ? 7.208 -7.121 13.749 1.00 88.62 104 ILE A C 1
ATOM 838 O O . ILE A 1 104 ? 8.142 -7.907 13.931 1.00 88.62 104 ILE A O 1
ATOM 842 N N . SER A 1 105 ? 7.294 -5.830 14.077 1.00 91.50 105 SER A N 1
ATOM 843 C CA . SER A 1 105 ? 8.504 -5.198 14.623 1.00 91.50 105 SER A CA 1
ATOM 844 C C . SER A 1 105 ? 9.060 -5.928 15.849 1.00 91.50 105 SER A C 1
ATOM 846 O O . SER A 1 105 ? 10.242 -6.260 15.873 1.00 91.50 105 SER A O 1
ATOM 848 N N . GLU A 1 106 ? 8.207 -6.295 16.806 1.00 93.50 106 GLU A N 1
ATOM 849 C CA . GLU A 1 106 ? 8.628 -7.012 18.016 1.00 93.50 106 GLU A CA 1
ATOM 850 C C . GLU A 1 106 ? 9.275 -8.365 17.694 1.00 93.50 106 GLU A C 1
ATOM 852 O O . GLU A 1 106 ? 10.321 -8.724 18.240 1.00 93.50 106 GLU A O 1
ATOM 857 N N . LYS A 1 107 ? 8.675 -9.130 16.773 1.00 92.94 107 LYS A N 1
ATOM 858 C CA . LYS A 1 107 ? 9.210 -10.426 16.344 1.00 92.94 107 LYS A CA 1
ATOM 859 C C . LYS A 1 107 ? 10.518 -10.248 15.576 1.00 92.94 107 LYS A C 1
ATOM 861 O O . LYS A 1 107 ? 11.450 -11.026 15.776 1.00 92.94 107 LYS A O 1
ATOM 866 N N . LYS A 1 108 ? 10.606 -9.224 14.727 1.00 92.81 108 LYS A N 1
ATOM 867 C CA . LYS A 1 108 ? 11.839 -8.857 14.028 1.00 92.81 108 LYS A CA 1
ATOM 868 C C . LYS A 1 108 ? 12.957 -8.549 15.023 1.00 92.81 108 LYS A C 1
ATOM 870 O O . LYS A 1 108 ? 14.022 -9.152 14.918 1.00 92.81 108 LYS A O 1
ATOM 875 N N . ASP A 1 109 ? 12.708 -7.713 16.024 1.00 94.19 109 ASP A N 1
ATOM 876 C CA . ASP A 1 109 ? 13.704 -7.370 17.044 1.00 94.19 109 ASP A CA 1
ATOM 877 C C . ASP A 1 109 ? 14.198 -8.613 17.797 1.00 94.19 109 ASP A C 1
ATOM 879 O O . ASP A 1 109 ? 15.406 -8.811 17.944 1.00 94.19 109 ASP A O 1
ATOM 883 N N . GLN A 1 110 ? 13.290 -9.525 18.163 1.00 94.62 110 GLN A N 1
ATOM 884 C CA . GLN A 1 110 ? 13.651 -10.813 18.770 1.00 94.62 110 GLN A CA 1
ATOM 885 C C . GLN A 1 110 ? 14.578 -11.652 17.874 1.00 94.62 110 GLN A C 1
ATOM 887 O O . GLN A 1 110 ? 15.550 -12.235 18.366 1.00 94.62 110 GLN A O 1
ATOM 892 N N . VAL A 1 111 ? 14.299 -11.718 16.567 1.00 92.94 111 VAL A N 1
ATOM 893 C CA . VAL A 1 111 ? 15.121 -12.452 15.589 1.00 92.94 111 VAL A CA 1
ATOM 894 C C . VAL A 1 111 ? 16.499 -11.805 15.442 1.00 92.94 111 VAL A C 1
ATOM 896 O O . VAL A 1 111 ? 17.515 -12.502 15.497 1.00 92.94 111 VAL A O 1
ATOM 899 N N . PHE A 1 112 ? 16.570 -10.478 15.329 1.00 92.38 112 PHE A N 1
ATOM 900 C CA . PHE A 1 112 ? 17.843 -9.758 15.222 1.00 92.38 112 PHE A CA 1
ATOM 901 C C . PHE A 1 112 ? 18.680 -9.844 16.504 1.00 92.38 112 PHE A C 1
ATOM 903 O O . PHE A 1 112 ? 19.904 -9.979 16.435 1.00 92.38 112 PHE A O 1
ATOM 910 N N . ASP A 1 113 ? 18.056 -9.852 17.678 1.00 95.44 113 ASP A N 1
ATOM 911 C CA . ASP A 1 113 ? 18.757 -10.073 18.942 1.00 95.44 113 ASP A CA 1
ATOM 912 C C . ASP A 1 113 ? 19.244 -11.518 19.109 1.00 95.44 113 ASP A C 1
ATOM 914 O O . ASP A 1 113 ? 20.308 -11.751 19.693 1.00 95.44 113 ASP A O 1
ATOM 918 N N . ALA A 1 114 ? 18.518 -12.500 18.569 1.00 91.69 114 ALA A N 1
ATOM 919 C CA . ALA A 1 114 ? 18.991 -13.879 18.481 1.00 91.69 114 ALA A CA 1
ATOM 920 C C . ALA A 1 114 ? 20.192 -14.006 17.523 1.00 91.69 114 ALA A C 1
ATOM 922 O O . ALA A 1 114 ? 21.171 -14.677 17.867 1.00 91.69 114 ALA A O 1
ATOM 923 N N . LEU A 1 115 ? 20.166 -13.304 16.385 1.00 92.00 115 LEU A N 1
ATOM 924 C CA . LEU A 1 115 ? 21.277 -13.247 15.427 1.00 92.00 115 LEU A CA 1
ATOM 925 C C . LEU A 1 115 ? 22.546 -12.655 16.041 1.00 92.00 115 LEU A C 1
ATOM 927 O O . LEU A 1 115 ? 23.621 -13.236 15.893 1.00 92.00 115 LEU A O 1
ATOM 931 N N . LYS A 1 116 ? 22.433 -11.560 16.809 1.00 93.94 116 LYS A N 1
ATOM 932 C CA . LYS A 1 116 ? 23.562 -10.979 17.569 1.00 93.94 116 LYS A CA 1
ATOM 933 C C . LYS A 1 116 ? 24.178 -11.974 18.561 1.00 93.94 116 LYS A C 1
ATOM 935 O O . LYS A 1 116 ? 25.347 -11.851 18.915 1.00 93.94 116 LYS A O 1
ATOM 940 N N . LYS A 1 117 ? 23.407 -12.974 19.000 1.00 94.62 117 LYS A N 1
ATOM 941 C CA . LYS A 1 117 ? 23.847 -14.083 19.864 1.00 94.62 117 LYS A CA 1
ATOM 942 C C . LYS A 1 117 ? 24.309 -15.313 19.063 1.00 94.62 117 LYS A C 1
ATOM 944 O O . LYS A 1 117 ? 24.388 -16.402 19.626 1.00 94.62 117 LYS A O 1
ATOM 949 N N . ASN A 1 118 ? 24.611 -15.151 17.771 1.00 92.44 118 ASN A N 1
ATOM 950 C CA . ASN A 1 118 ? 25.043 -16.196 16.835 1.00 92.44 118 ASN A CA 1
ATOM 951 C C . ASN A 1 118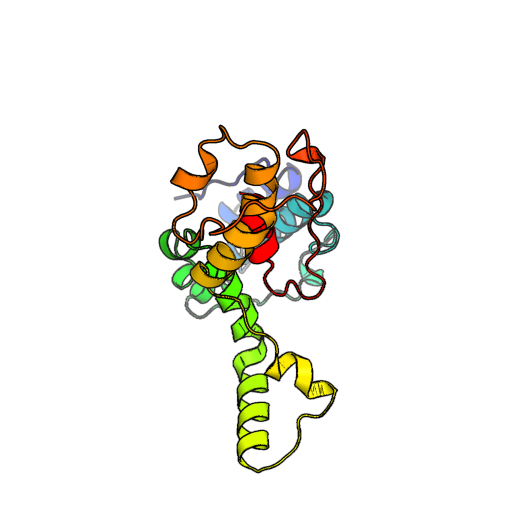 ? 24.042 -17.349 16.643 1.00 92.44 118 ASN A C 1
ATOM 953 O O . ASN A 1 118 ? 24.431 -18.449 16.242 1.00 92.44 118 ASN A O 1
ATOM 957 N N . LYS A 1 119 ? 22.748 -17.125 16.904 1.00 91.12 119 LYS A N 1
ATOM 958 C CA . LYS A 1 119 ? 21.703 -18.073 16.498 1.00 91.12 119 LYS A CA 1
ATOM 959 C C . LYS A 1 119 ? 21.356 -17.828 15.034 1.00 91.12 119 LYS A C 1
ATOM 961 O O . LYS A 1 119 ? 21.181 -16.683 14.627 1.00 91.12 119 LYS A O 1
ATOM 966 N N . LYS A 1 120 ? 21.284 -18.896 14.240 1.00 91.81 120 LYS A N 1
ATOM 967 C CA . LYS A 1 120 ? 20.893 -18.807 12.828 1.00 91.81 120 LYS A CA 1
ATOM 968 C C . LYS A 1 120 ? 19.408 -18.454 12.711 1.00 91.81 120 LYS A C 1
ATOM 970 O O . LYS A 1 120 ? 18.632 -18.754 13.612 1.00 91.81 120 LYS A O 1
ATOM 975 N N . ILE A 1 121 ? 19.041 -17.819 11.598 1.00 90.81 121 ILE A N 1
ATOM 976 C CA . ILE A 1 121 ? 17.638 -17.583 11.245 1.00 90.81 121 ILE A CA 1
ATOM 977 C C . ILE A 1 121 ? 17.037 -18.926 10.840 1.00 90.81 121 ILE A C 1
ATOM 979 O O . ILE A 1 121 ? 17.500 -19.544 9.879 1.00 90.81 121 ILE A O 1
ATOM 983 N N . GLU A 1 122 ? 16.026 -19.370 11.574 1.00 93.19 122 GLU A N 1
ATOM 984 C CA . GLU A 1 122 ? 15.253 -20.560 11.231 1.00 93.19 122 GLU A CA 1
ATOM 985 C C . GLU A 1 122 ? 14.176 -20.217 10.193 1.00 93.19 122 GLU A C 1
ATOM 987 O O . GLU A 1 122 ? 13.795 -19.057 10.038 1.00 93.19 122 GLU A O 1
ATOM 992 N N . ALA A 1 123 ? 13.636 -21.223 9.499 1.00 93.88 123 ALA A N 1
ATOM 993 C CA . ALA A 1 123 ? 12.656 -21.011 8.427 1.00 93.88 123 ALA A CA 1
ATOM 994 C C . ALA A 1 123 ? 11.449 -20.147 8.854 1.00 93.88 123 ALA A C 1
ATOM 996 O O . ALA A 1 123 ? 11.004 -19.288 8.097 1.00 93.88 123 ALA A O 1
ATOM 997 N N . ASN A 1 124 ? 10.973 -20.318 10.091 1.00 92.19 124 ASN A N 1
ATOM 998 C CA . ASN A 1 124 ? 9.845 -19.560 10.647 1.00 92.19 124 ASN A CA 1
ATOM 999 C C . ASN A 1 124 ? 10.175 -18.087 10.953 1.00 92.19 124 ASN A C 1
ATOM 1001 O O . ASN A 1 124 ? 9.264 -17.281 11.123 1.00 92.19 124 ASN A O 1
ATOM 1005 N N . ASP A 1 125 ? 11.458 -17.734 11.037 1.00 92.38 125 ASP A N 1
ATOM 1006 C CA . ASP A 1 125 ? 11.932 -16.382 11.345 1.00 92.38 125 ASP A CA 1
ATOM 1007 C C . ASP A 1 125 ? 12.318 -15.594 10.082 1.00 92.38 125 ASP A C 1
ATOM 1009 O O . ASP A 1 125 ? 12.519 -14.380 10.158 1.00 92.38 125 ASP A O 1
ATOM 1013 N N . ILE A 1 126 ? 12.382 -16.257 8.917 1.00 90.62 126 ILE A N 1
ATOM 1014 C CA . ILE A 1 126 ? 12.693 -15.617 7.631 1.00 90.62 126 ILE A CA 1
ATOM 1015 C C . ILE A 1 126 ? 11.750 -14.437 7.355 1.00 90.62 126 ILE A C 1
ATOM 1017 O O . ILE A 1 126 ? 12.277 -13.351 7.123 1.00 90.62 126 ILE A O 1
ATOM 1021 N N . PRO A 1 127 ? 10.406 -14.565 7.451 1.00 89.50 127 PRO A N 1
ATOM 1022 C CA . PRO A 1 127 ? 9.513 -13.442 7.159 1.00 89.50 127 PRO A CA 1
ATOM 1023 C C . PRO A 1 127 ? 9.810 -12.212 8.024 1.00 89.50 127 PRO A C 1
ATOM 1025 O O . PRO A 1 127 ? 9.900 -11.105 7.508 1.00 89.50 127 PRO A O 1
ATOM 1028 N N . ALA A 1 128 ? 10.073 -12.404 9.320 1.00 90.88 128 ALA A N 1
ATOM 1029 C CA . ALA A 1 128 ? 10.419 -11.313 10.231 1.00 90.88 128 ALA A CA 1
ATOM 1030 C C . ALA A 1 128 ? 11.751 -10.637 9.893 1.00 90.88 128 ALA A C 1
ATOM 1032 O O . ALA A 1 128 ? 11.895 -9.425 10.057 1.00 90.88 128 ALA A O 1
ATOM 1033 N N . ALA A 1 129 ? 12.719 -11.402 9.392 1.00 89.94 129 ALA A N 1
ATOM 1034 C CA . ALA A 1 129 ? 14.002 -10.865 8.966 1.00 89.94 129 ALA A CA 1
ATOM 1035 C C . ALA A 1 129 ? 13.936 -10.143 7.608 1.00 89.94 129 ALA A C 1
ATOM 1037 O O . ALA A 1 129 ? 14.699 -9.200 7.392 1.00 89.94 129 ALA A O 1
ATOM 1038 N N . THR A 1 130 ? 13.045 -10.565 6.704 1.00 88.75 130 THR A N 1
ATOM 1039 C CA . THR A 1 130 ? 13.010 -10.102 5.305 1.00 88.75 130 THR A CA 1
ATOM 1040 C C . THR A 1 130 ? 11.833 -9.187 4.961 1.00 88.75 130 THR A C 1
ATOM 1042 O O . THR A 1 130 ? 11.783 -8.670 3.849 1.00 88.75 130 THR A O 1
ATOM 1045 N N . GLN A 1 131 ? 10.899 -8.950 5.884 1.00 89.69 131 GLN A N 1
ATOM 1046 C CA . GLN A 1 131 ? 9.785 -8.008 5.730 1.00 89.69 131 GLN A CA 1
ATOM 1047 C C . GLN A 1 131 ? 10.288 -6.558 5.800 1.00 89.69 131 GLN A C 1
ATOM 1049 O O . GLN A 1 131 ? 10.254 -5.892 6.837 1.00 89.69 131 GLN A O 1
ATOM 1054 N N . LEU A 1 132 ? 10.822 -6.092 4.675 1.00 86.94 132 LEU A N 1
ATOM 1055 C CA . LEU A 1 132 ? 11.332 -4.744 4.462 1.00 86.94 132 LEU A CA 1
ATOM 1056 C C . LEU A 1 132 ? 10.565 -4.113 3.307 1.00 86.94 132 LEU A C 1
ATOM 1058 O O . LEU A 1 132 ? 10.341 -4.771 2.290 1.00 86.94 132 LEU A O 1
ATOM 1062 N N . PHE A 1 133 ? 10.175 -2.850 3.451 1.00 87.94 133 PHE A N 1
ATOM 1063 C CA . PHE A 1 133 ? 9.672 -2.101 2.303 1.00 87.94 133 PHE A CA 1
ATOM 1064 C C . PHE A 1 133 ? 10.841 -1.456 1.550 1.00 87.94 133 PHE A C 1
ATOM 1066 O O . PHE A 1 133 ? 11.909 -1.211 2.117 1.00 87.94 133 PHE A O 1
ATOM 1073 N N . THR A 1 134 ? 10.646 -1.199 0.258 1.00 90.31 134 THR A N 1
ATOM 1074 C CA . THR A 1 134 ? 11.654 -0.549 -0.587 1.00 90.31 134 THR A CA 1
ATOM 1075 C C . THR A 1 134 ? 11.368 0.957 -0.639 1.00 90.31 134 THR A C 1
ATOM 1077 O O . THR A 1 134 ? 10.292 1.323 -1.113 1.00 90.31 134 THR A O 1
ATOM 1080 N N . PRO A 1 135 ? 12.289 1.831 -0.177 1.00 90.75 135 PRO A N 1
ATOM 1081 C CA . PRO A 1 135 ? 12.103 3.281 -0.207 1.00 90.75 135 PRO A CA 1
ATOM 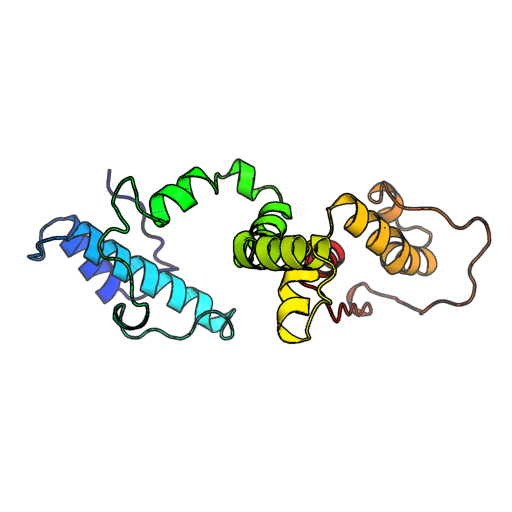1082 C C . PRO A 1 135 ? 11.820 3.819 -1.608 1.00 90.75 135 PRO A C 1
ATOM 1084 O O . PRO A 1 135 ? 12.341 3.297 -2.602 1.00 90.75 135 PRO A O 1
ATOM 1087 N N . HIS A 1 136 ? 11.057 4.910 -1.678 1.00 91.31 136 HIS A N 1
ATOM 1088 C CA . HIS A 1 136 ? 10.520 5.440 -2.930 1.00 91.31 136 HIS A CA 1
ATOM 1089 C C . HIS A 1 136 ? 11.598 5.694 -3.996 1.00 91.31 136 HIS A C 1
ATOM 1091 O O . HIS A 1 136 ? 11.434 5.305 -5.149 1.00 91.31 136 HIS A O 1
ATOM 1097 N N . TRP A 1 137 ? 12.744 6.271 -3.624 1.00 93.44 137 TRP A N 1
ATOM 1098 C CA . TRP A 1 137 ? 13.817 6.554 -4.585 1.00 93.44 137 TRP A CA 1
ATOM 1099 C C . TRP A 1 137 ? 14.414 5.287 -5.223 1.00 93.44 137 TRP A C 1
ATOM 1101 O O . TRP A 1 137 ? 14.774 5.317 -6.398 1.00 93.44 137 TRP A O 1
ATOM 1111 N N . ILE A 1 138 ? 14.502 4.173 -4.479 1.00 95.38 138 ILE A N 1
ATOM 1112 C CA . ILE A 1 138 ? 15.002 2.890 -5.006 1.00 95.38 138 ILE A CA 1
ATOM 1113 C C . ILE A 1 138 ? 13.982 2.317 -5.979 1.00 95.38 138 ILE A C 1
ATOM 1115 O O . ILE A 1 138 ? 14.353 1.867 -7.061 1.00 95.38 138 ILE A O 1
ATOM 1119 N N . VAL A 1 139 ? 12.699 2.364 -5.609 1.00 95.06 139 VAL A N 1
ATOM 1120 C CA . VAL A 1 139 ? 11.601 1.942 -6.485 1.00 95.06 139 VAL A CA 1
ATOM 1121 C C . VAL A 1 139 ? 11.654 2.712 -7.799 1.00 95.06 139 VAL A C 1
ATOM 1123 O O . VAL A 1 139 ? 11.709 2.098 -8.863 1.00 95.06 139 VAL A O 1
ATOM 1126 N N . ARG A 1 140 ? 11.736 4.046 -7.730 1.00 96.25 140 ARG A N 1
ATOM 1127 C CA . ARG A 1 140 ? 11.848 4.896 -8.917 1.00 96.25 140 ARG A CA 1
ATOM 1128 C C . ARG A 1 140 ? 13.057 4.538 -9.757 1.00 96.25 140 ARG A C 1
ATOM 1130 O O . ARG A 1 140 ? 12.912 4.273 -10.944 1.00 96.25 140 ARG A O 1
ATOM 1137 N N . TYR A 1 141 ? 14.229 4.456 -9.138 1.00 97.75 141 TYR A N 1
ATOM 1138 C CA . TYR A 1 141 ? 15.451 4.067 -9.828 1.00 97.75 141 TYR A CA 1
ATOM 1139 C C . TYR A 1 141 ? 15.287 2.743 -10.589 1.00 97.75 141 TYR A C 1
ATOM 1141 O O . TYR A 1 141 ? 15.640 2.668 -11.765 1.00 97.75 141 TYR A O 1
ATOM 1149 N N . LEU A 1 142 ? 14.723 1.714 -9.953 1.00 97.12 142 LEU A N 1
ATOM 1150 C CA . LEU A 1 142 ? 14.558 0.396 -10.564 1.00 97.12 142 LEU A CA 1
ATOM 1151 C C . LEU A 1 142 ? 13.531 0.402 -11.706 1.00 97.12 142 LEU A C 1
ATOM 1153 O O . LEU A 1 142 ? 13.836 -0.117 -12.780 1.00 97.12 142 LEU A O 1
ATOM 1157 N N . VAL A 1 143 ? 12.351 1.002 -11.522 1.00 97.06 143 VAL A N 1
ATOM 1158 C CA . VAL A 1 143 ? 11.300 1.038 -12.561 1.00 97.06 143 VAL A CA 1
ATOM 1159 C C . VAL A 1 143 ? 11.701 1.925 -13.738 1.00 97.06 143 VAL A C 1
ATOM 1161 O O . VAL A 1 143 ? 11.559 1.519 -14.891 1.00 97.06 143 VAL A O 1
ATOM 1164 N N . GLU A 1 144 ? 12.256 3.110 -13.479 1.00 97.69 144 GLU A N 1
ATOM 1165 C CA . GLU A 1 144 ? 12.660 4.051 -14.532 1.00 97.69 144 GLU A CA 1
ATOM 1166 C C . GLU A 1 144 ? 13.744 3.448 -15.431 1.00 97.69 144 GLU A C 1
ATOM 1168 O O . GLU A 1 144 ? 13.688 3.571 -16.656 1.00 97.69 144 GLU A O 1
ATOM 1173 N N . ASN A 1 145 ? 14.706 2.735 -14.840 1.00 97.19 145 ASN A N 1
ATOM 1174 C CA . ASN A 1 145 ? 15.802 2.109 -15.577 1.00 97.19 145 ASN A CA 1
ATOM 1175 C C . ASN A 1 145 ? 15.468 0.722 -16.151 1.00 97.19 145 ASN A C 1
ATOM 1177 O O . ASN A 1 145 ? 16.299 0.163 -16.866 1.00 97.19 145 ASN A O 1
ATOM 1181 N N . SER A 1 146 ? 14.271 0.185 -15.891 1.00 95.38 146 SER A N 1
ATOM 1182 C CA . SER A 1 146 ? 13.778 -1.066 -16.482 1.00 95.38 146 SER A CA 1
ATOM 1183 C C . SER A 1 146 ? 12.598 -0.807 -17.421 1.00 95.38 146 SER A C 1
ATOM 1185 O O . SER A 1 146 ? 12.786 -0.714 -18.633 1.00 95.38 146 SER A O 1
ATOM 1187 N N . LEU A 1 147 ? 11.395 -0.633 -16.875 1.00 96.19 147 LEU A N 1
ATOM 1188 C CA . LEU A 1 147 ? 10.165 -0.396 -17.627 1.00 96.19 147 LEU A CA 1
ATOM 1189 C C . LEU A 1 147 ? 10.211 0.929 -18.396 1.00 96.19 147 LEU A C 1
ATOM 1191 O O . LEU A 1 147 ? 9.901 0.964 -19.587 1.00 96.19 147 LEU A O 1
ATOM 1195 N N . GLY A 1 148 ? 10.667 2.001 -17.741 1.00 96.25 148 GLY A N 1
ATOM 1196 C CA . GLY A 1 148 ? 10.829 3.311 -18.373 1.00 96.25 148 GLY A CA 1
ATOM 1197 C C . GLY A 1 148 ? 11.835 3.275 -19.527 1.00 96.25 148 GLY A C 1
ATOM 1198 O O . GLY A 1 148 ? 11.562 3.781 -20.616 1.00 96.25 148 GLY A O 1
ATOM 1199 N N . ARG A 1 149 ? 12.972 2.596 -19.332 1.00 96.06 149 ARG A N 1
ATOM 1200 C CA . ARG A 1 149 ? 13.971 2.357 -20.385 1.00 96.06 149 ARG A CA 1
ATOM 1201 C C . ARG A 1 149 ? 13.382 1.569 -21.553 1.00 96.06 149 ARG A C 1
ATOM 1203 O O . ARG A 1 149 ? 13.538 1.999 -22.691 1.00 96.06 149 ARG A O 1
ATOM 1210 N N . LEU A 1 150 ? 12.685 0.462 -21.284 1.00 96.25 150 LEU A N 1
ATOM 1211 C CA . LEU A 1 150 ? 12.046 -0.359 -22.317 1.00 96.25 150 LEU A CA 1
ATOM 1212 C C . LEU A 1 150 ? 11.052 0.458 -23.151 1.00 96.25 150 LEU A C 1
ATOM 1214 O O . LEU A 1 150 ? 11.031 0.353 -24.380 1.00 96.25 150 LEU A O 1
ATOM 1218 N N . TRP A 1 151 ? 10.266 1.308 -22.489 1.00 96.88 151 TRP A N 1
ATOM 1219 C CA . TRP A 1 151 ? 9.359 2.225 -23.165 1.00 96.88 151 TRP A CA 1
ATOM 1220 C C . TRP A 1 151 ? 10.109 3.194 -24.085 1.00 96.88 151 TRP A C 1
ATOM 1222 O O . TRP A 1 151 ? 9.730 3.339 -25.244 1.00 96.88 151 TRP A O 1
ATOM 1232 N N . LEU A 1 152 ? 11.196 3.812 -23.608 1.00 96.19 152 LEU A N 1
ATOM 1233 C CA . LEU A 1 152 ? 12.005 4.757 -24.389 1.00 96.19 152 LEU A CA 1
ATOM 1234 C C . LEU A 1 152 ? 12.745 4.108 -25.567 1.00 96.19 152 LEU A C 1
ATOM 1236 O O . LEU A 1 152 ? 12.922 4.764 -26.591 1.00 96.19 152 LEU A O 1
ATOM 1240 N N . LEU A 1 153 ? 13.145 2.837 -25.459 1.00 95.75 153 LEU A N 1
ATOM 1241 C CA . LEU A 1 153 ? 13.724 2.089 -26.583 1.00 95.75 153 LEU A CA 1
ATOM 1242 C C . LEU A 1 153 ? 12.712 1.921 -27.725 1.00 95.75 153 LEU A C 1
ATOM 1244 O O . LEU A 1 153 ? 13.063 2.086 -28.892 1.00 95.75 153 LEU A O 1
ATOM 1248 N N . ASN A 1 154 ? 11.448 1.654 -27.386 1.00 96.56 154 ASN A N 1
ATOM 1249 C CA . ASN A 1 154 ? 10.358 1.525 -28.358 1.00 96.56 154 ASN A CA 1
ATOM 1250 C C . ASN A 1 154 ? 9.800 2.879 -28.825 1.00 96.56 154 ASN A C 1
ATOM 1252 O O . ASN A 1 154 ? 9.337 3.005 -29.957 1.00 96.56 154 ASN A O 1
ATOM 1256 N N . HIS A 1 155 ? 9.888 3.910 -27.979 1.00 96.25 155 HIS A N 1
ATOM 1257 C CA . HIS A 1 155 ? 9.350 5.246 -28.230 1.00 96.25 155 HIS A CA 1
ATOM 1258 C C . HIS A 1 155 ? 10.403 6.341 -27.978 1.00 96.25 155 HIS A C 1
ATOM 1260 O O . HIS A 1 155 ? 10.247 7.138 -27.046 1.00 96.25 155 HIS A O 1
ATOM 1266 N N . PRO A 1 156 ? 11.447 6.466 -28.826 1.00 94.12 156 PRO A N 1
ATOM 1267 C CA . PRO A 1 156 ? 12.573 7.379 -28.580 1.00 94.12 156 PRO A CA 1
ATOM 1268 C C . PRO A 1 156 ? 12.204 8.867 -28.517 1.00 94.12 156 PRO A C 1
ATOM 1270 O O . PRO A 1 156 ? 12.972 9.681 -28.015 1.00 94.12 156 PRO A O 1
ATOM 1273 N N . GLN A 1 157 ? 11.038 9.241 -29.050 1.00 95.44 157 GLN A N 1
ATOM 1274 C CA . GLN A 1 157 ? 10.520 10.614 -29.019 1.00 95.44 157 GLN A CA 1
ATOM 1275 C C . GLN A 1 157 ? 9.661 10.908 -27.778 1.00 95.44 157 GLN A C 1
ATOM 1277 O O . GLN A 1 157 ? 9.161 12.024 -27.623 1.00 95.44 157 GLN A O 1
ATOM 1282 N N . SER A 1 158 ? 9.437 9.919 -26.909 1.00 95.94 158 SER A N 1
ATOM 1283 C CA . SER A 1 158 ? 8.647 10.103 -25.697 1.00 95.94 158 SER A CA 1
ATOM 1284 C C . SER A 1 158 ? 9.341 11.062 -24.731 1.00 95.94 158 SER A C 1
ATOM 1286 O O . SER A 1 158 ? 10.537 10.965 -24.472 1.00 95.94 158 SER A O 1
ATOM 1288 N N . LYS A 1 159 ? 8.553 11.949 -24.121 1.00 96.56 159 LYS A N 1
ATOM 1289 C CA . LYS A 1 159 ? 9.014 12.862 -23.066 1.00 96.56 159 LYS A CA 1
ATOM 1290 C C . LYS A 1 159 ? 9.069 12.215 -21.684 1.00 96.56 159 LYS A C 1
ATOM 1292 O O . LYS A 1 159 ? 9.297 12.908 -20.700 1.00 96.56 159 LYS A O 1
ATOM 1297 N N . LEU A 1 160 ? 8.834 10.903 -21.582 1.00 95.56 160 LEU A N 1
ATOM 1298 C CA . LEU A 1 160 ? 8.790 10.209 -20.295 1.00 95.56 160 LEU A CA 1
ATOM 1299 C C . LEU A 1 160 ? 10.086 10.407 -19.495 1.00 95.56 160 LEU A C 1
ATOM 1301 O O . LEU A 1 160 ? 10.017 10.625 -18.292 1.00 95.56 160 LEU A O 1
ATOM 1305 N N . ALA A 1 161 ? 11.243 10.443 -20.167 1.00 95.56 161 ALA A N 1
ATOM 1306 C CA . ALA A 1 161 ? 12.540 10.704 -19.539 1.00 95.56 161 ALA A CA 1
ATOM 1307 C C . ALA A 1 161 ? 12.572 11.999 -18.704 1.00 95.56 161 ALA A C 1
ATOM 1309 O O . ALA A 1 161 ? 13.217 12.035 -17.662 1.00 95.56 161 A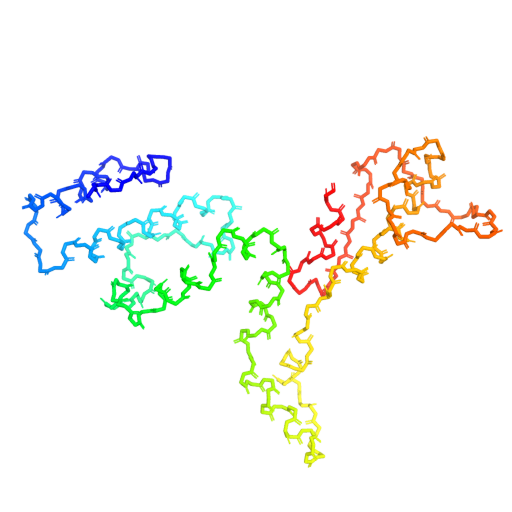LA A O 1
ATOM 1310 N N . GLU A 1 162 ? 11.833 13.041 -19.104 1.00 96.31 162 GLU A N 1
ATOM 1311 C CA . GLU A 1 162 ? 11.758 14.319 -18.375 1.00 96.31 162 GLU A CA 1
ATOM 1312 C C . GLU A 1 162 ? 11.096 14.169 -16.994 1.00 96.31 162 GLU A C 1
ATOM 1314 O O . GLU A 1 162 ? 11.312 14.992 -16.106 1.00 96.31 162 GLU A O 1
ATOM 1319 N N . LYS A 1 163 ? 10.294 13.115 -16.804 1.00 95.62 163 LYS A N 1
ATOM 1320 C CA . LYS A 1 163 ? 9.606 12.792 -15.547 1.00 95.62 163 LYS A CA 1
ATOM 1321 C C . LYS A 1 163 ? 10.319 11.716 -14.725 1.00 95.62 163 LYS A C 1
ATOM 1323 O O . LYS A 1 163 ? 9.817 11.365 -13.659 1.00 95.62 163 LYS A O 1
ATOM 1328 N N . MET A 1 164 ? 11.459 11.208 -15.197 1.00 96.88 164 MET A N 1
ATOM 1329 C CA . MET A 1 164 ? 12.220 10.117 -14.583 1.00 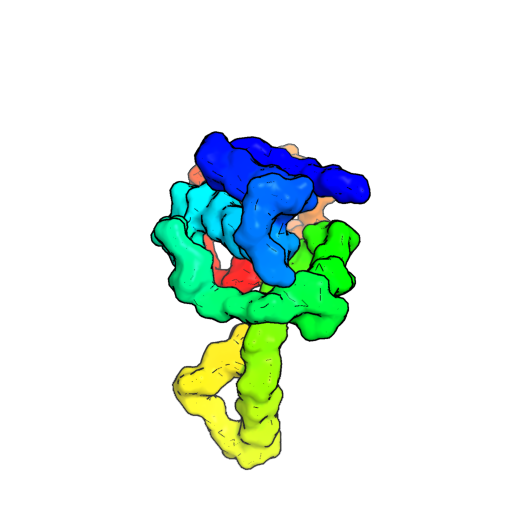96.88 164 MET A CA 1
ATOM 1330 C C . MET A 1 164 ? 13.567 10.631 -14.029 1.00 96.88 164 MET A C 1
ATOM 1332 O O . MET A 1 164 ? 14.601 10.496 -14.684 1.00 96.88 164 MET A O 1
ATOM 1336 N N . PRO A 1 165 ? 13.587 11.272 -12.844 1.00 96.62 165 PRO A N 1
ATOM 1337 C CA . PRO A 1 165 ? 14.771 11.915 -12.278 1.00 96.62 165 PRO A CA 1
ATOM 1338 C C . PRO A 1 165 ? 15.900 10.942 -11.904 1.00 96.62 165 PRO A C 1
ATOM 1340 O O . PRO A 1 165 ? 17.021 11.391 -11.674 1.00 96.62 165 PRO A O 1
ATOM 1343 N N . TYR A 1 166 ? 15.630 9.637 -11.831 1.00 97.69 166 TYR A N 1
ATOM 1344 C CA . TYR A 1 166 ? 16.613 8.593 -11.540 1.00 97.69 166 TYR A CA 1
ATOM 1345 C C . TYR A 1 166 ? 17.009 7.787 -12.786 1.00 97.69 166 TYR A C 1
ATOM 1347 O O . TYR A 1 166 ? 17.807 6.850 -12.680 1.00 97.69 166 TYR A O 1
ATOM 1355 N N . TYR A 1 167 ? 16.486 8.134 -13.964 1.00 97.38 167 TYR A N 1
ATOM 1356 C CA . TYR A 1 167 ? 16.822 7.477 -15.221 1.00 97.38 167 TYR A CA 1
ATOM 1357 C C . TYR A 1 167 ? 18.277 7.728 -15.637 1.00 97.38 167 TYR A C 1
ATOM 1359 O O . TYR A 1 167 ? 18.777 8.855 -15.623 1.00 97.38 167 TYR A O 1
ATOM 1367 N N . ILE A 1 168 ? 18.945 6.662 -16.072 1.00 96.00 168 ILE A N 1
ATOM 1368 C CA . ILE A 1 168 ? 20.311 6.671 -16.588 1.00 96.00 168 ILE A CA 1
ATOM 1369 C C . ILE A 1 168 ? 20.271 6.279 -18.064 1.00 96.00 168 ILE A C 1
ATOM 1371 O O . ILE A 1 168 ? 20.054 5.116 -18.424 1.00 96.00 168 ILE A O 1
ATOM 1375 N N . ALA A 1 169 ? 20.539 7.259 -18.926 1.00 91.88 169 ALA A N 1
ATOM 1376 C CA . ALA A 1 169 ? 20.603 7.034 -20.362 1.00 91.88 169 ALA A CA 1
ATOM 1377 C C . ALA A 1 169 ? 21.726 6.035 -20.728 1.00 91.88 169 ALA A C 1
ATOM 1379 O O . ALA A 1 169 ? 22.840 6.148 -20.201 1.00 91.88 169 ALA A O 1
ATOM 1380 N N . PRO A 1 170 ? 21.466 5.068 -21.632 1.00 88.50 170 PRO A N 1
ATOM 1381 C CA . PRO A 1 170 ? 22.496 4.185 -22.165 1.00 88.50 170 PRO A CA 1
ATOM 1382 C C . PRO A 1 170 ? 23.666 4.973 -22.754 1.00 88.50 170 PRO A C 1
ATOM 1384 O O . PRO A 1 170 ? 23.471 5.943 -23.484 1.00 88.50 170 PRO A O 1
ATOM 1387 N N . THR A 1 171 ? 24.889 4.502 -22.518 1.00 89.81 171 THR A N 1
ATOM 1388 C CA . THR A 1 171 ? 26.082 5.015 -23.211 1.00 89.81 171 THR A CA 1
ATOM 1389 C C . THR A 1 171 ? 26.271 4.392 -24.594 1.00 89.81 171 THR A C 1
ATOM 1391 O O . THR A 1 171 ? 26.988 4.951 -25.422 1.00 89.81 171 THR A O 1
ATOM 1394 N N . GLN A 1 172 ? 25.635 3.247 -24.857 1.00 89.44 172 GLN A N 1
ATOM 1395 C CA . GLN A 1 172 ? 25.681 2.532 -26.131 1.00 89.44 172 GLN A CA 1
ATOM 1396 C C . GLN A 1 172 ? 24.262 2.189 -26.600 1.00 89.44 172 GLN A C 1
ATOM 1398 O O . GLN A 1 172 ? 23.403 1.934 -25.754 1.00 89.44 172 GLN A O 1
ATOM 1403 N N . PRO A 1 173 ? 24.004 2.150 -27.921 1.00 87.44 173 PRO A N 1
ATOM 1404 C CA . PRO A 1 173 ? 22.714 1.718 -28.447 1.00 87.44 173 PRO A CA 1
ATOM 1405 C C . PRO A 1 173 ? 22.387 0.281 -28.026 1.00 87.44 173 PRO A C 1
ATOM 1407 O O . PRO A 1 173 ? 23.164 -0.638 -28.284 1.00 87.44 173 PRO A O 1
ATOM 1410 N N . GLU A 1 174 ? 21.219 0.086 -27.421 1.00 90.06 174 GLU A N 1
ATOM 1411 C CA . GLU A 1 174 ? 20.663 -1.241 -27.160 1.00 90.06 174 GLU A CA 1
ATOM 1412 C C . GLU A 1 174 ? 19.839 -1.679 -28.365 1.00 90.06 174 GLU A C 1
ATOM 1414 O O . GLU A 1 174 ? 19.012 -0.924 -28.868 1.00 90.06 174 GLU A O 1
ATOM 1419 N N . THR A 1 175 ? 20.106 -2.885 -28.861 1.00 89.81 175 THR A N 1
ATOM 1420 C CA . THR A 1 175 ? 19.484 -3.415 -30.088 1.00 89.81 175 THR A CA 1
ATOM 1421 C C . THR A 1 175 ? 18.661 -4.676 -29.843 1.00 89.81 175 THR A C 1
ATOM 1423 O O . THR A 1 175 ? 17.870 -5.049 -30.702 1.00 89.81 175 THR A O 1
ATOM 1426 N N . ASP A 1 176 ? 18.813 -5.296 -28.670 1.00 93.94 176 ASP A N 1
ATOM 1427 C CA . ASP A 1 176 ? 18.035 -6.451 -28.228 1.00 93.94 176 ASP A CA 1
ATOM 1428 C C . ASP A 1 176 ? 17.099 -6.023 -27.091 1.00 93.94 176 ASP A C 1
ATOM 1430 O O . ASP A 1 176 ? 17.533 -5.804 -25.959 1.00 93.94 176 ASP A O 1
ATOM 1434 N N . PHE A 1 177 ? 15.825 -5.816 -27.419 1.00 94.19 177 PHE A N 1
ATOM 1435 C CA . PHE A 1 177 ? 14.784 -5.417 -26.476 1.00 94.19 177 PHE A CA 1
ATOM 1436 C C . PHE A 1 177 ? 13.406 -5.895 -26.943 1.00 94.19 177 PHE A C 1
ATOM 1438 O O . PHE A 1 177 ? 13.179 -6.165 -28.124 1.00 94.19 177 PHE A O 1
ATOM 1445 N N . LEU A 1 178 ? 12.461 -5.998 -26.005 1.00 95.62 178 LEU A N 1
ATOM 1446 C CA . LEU A 1 178 ? 11.085 -6.389 -26.312 1.00 95.62 178 LEU A CA 1
ATOM 1447 C C . LEU A 1 178 ? 10.382 -5.289 -27.110 1.00 95.62 178 LEU A C 1
ATOM 1449 O O . LEU A 1 178 ? 10.456 -4.116 -26.747 1.00 95.62 178 LEU A O 1
ATOM 1453 N N . VAL A 1 179 ? 9.659 -5.672 -28.162 1.00 95.69 179 VAL A N 1
ATOM 1454 C CA . VAL A 1 179 ? 8.841 -4.731 -28.934 1.00 95.69 179 VAL A CA 1
ATOM 1455 C C . VAL A 1 179 ? 7.530 -4.475 -28.196 1.00 95.69 179 VAL A C 1
ATOM 1457 O O . VAL A 1 179 ? 6.781 -5.408 -27.913 1.00 95.69 179 VAL A O 1
ATOM 1460 N N . VAL A 1 180 ? 7.262 -3.210 -27.898 1.00 95.81 180 VAL A N 1
ATOM 1461 C CA . VAL A 1 180 ? 6.097 -2.734 -27.143 1.00 95.81 180 VAL A CA 1
ATOM 1462 C C . VAL A 1 180 ? 5.500 -1.574 -27.928 1.00 95.81 180 VAL A C 1
ATOM 1464 O O . VAL A 1 180 ? 6.203 -0.603 -28.196 1.00 95.81 180 VAL A O 1
ATOM 1467 N N . THR A 1 181 ? 4.224 -1.660 -28.307 1.00 95.81 181 THR A N 1
ATOM 1468 C CA . THR A 1 181 ? 3.571 -0.616 -29.125 1.00 95.81 181 THR A CA 1
ATOM 1469 C C . THR A 1 181 ? 2.685 0.290 -28.278 1.00 95.81 181 THR A C 1
ATOM 1471 O O . THR A 1 181 ? 2.506 1.466 -28.586 1.00 95.81 181 THR A O 1
ATOM 1474 N N . SER A 1 182 ? 2.124 -0.256 -27.205 1.00 96.06 182 SER A N 1
ATOM 1475 C CA . SER A 1 182 ? 1.191 0.426 -26.318 1.00 96.06 182 SER A CA 1
ATOM 1476 C C . SER A 1 182 ? 1.505 0.108 -24.853 1.00 96.06 182 SER A C 1
ATOM 1478 O O . SER A 1 182 ? 2.121 -0.925 -24.578 1.00 96.06 182 SER A O 1
ATOM 1480 N N . PRO A 1 183 ? 1.120 0.971 -23.895 1.00 93.00 183 PRO A N 1
ATOM 1481 C CA . PRO A 1 183 ? 1.282 0.670 -22.473 1.00 93.00 183 PRO A CA 1
ATOM 1482 C C . PRO A 1 183 ? 0.632 -0.661 -22.061 1.00 93.00 183 PRO A C 1
ATOM 1484 O O . PRO A 1 183 ? 1.158 -1.357 -21.201 1.00 93.00 183 PRO A O 1
ATOM 1487 N N . GLU A 1 184 ? -0.463 -1.056 -22.710 1.00 94.88 184 GLU A N 1
ATOM 1488 C CA . GLU A 1 184 ? -1.199 -2.299 -22.458 1.00 94.88 184 GLU A CA 1
ATOM 1489 C C . GLU A 1 184 ? -0.415 -3.570 -22.831 1.00 94.88 184 GLU A C 1
ATOM 1491 O O . GLU A 1 184 ? -0.727 -4.657 -22.337 1.00 94.88 184 GLU A O 1
ATOM 1496 N N . ASP A 1 185 ? 0.619 -3.451 -23.670 1.00 95.00 185 ASP A N 1
ATOM 1497 C CA . ASP A 1 185 ? 1.514 -4.565 -24.001 1.00 95.00 185 ASP A CA 1
ATOM 1498 C C . ASP A 1 185 ? 2.492 -4.878 -22.852 1.00 95.00 185 ASP A C 1
ATOM 1500 O O . ASP A 1 185 ? 3.078 -5.967 -22.802 1.00 95.00 185 ASP A O 1
ATOM 1504 N N . LEU A 1 186 ? 2.682 -3.939 -21.917 1.00 94.38 186 LEU A N 1
ATOM 1505 C CA . LEU A 1 186 ? 3.596 -4.091 -20.792 1.00 94.38 186 LEU A CA 1
ATOM 1506 C C . LEU A 1 186 ? 3.006 -5.026 -19.736 1.00 94.38 186 LEU A C 1
ATOM 1508 O O . LEU A 1 186 ? 1.898 -4.842 -19.235 1.00 94.38 186 LEU A O 1
ATOM 1512 N N . LYS A 1 187 ? 3.795 -6.029 -19.348 1.00 93.38 187 LYS A N 1
ATOM 1513 C CA . LYS A 1 187 ? 3.463 -6.960 -18.267 1.00 93.38 187 LYS A CA 1
ATOM 1514 C C . LYS A 1 187 ? 4.568 -6.926 -17.227 1.00 93.38 187 LYS A C 1
ATOM 1516 O O . LYS A 1 187 ? 5.717 -7.231 -17.537 1.00 93.38 187 LYS A O 1
ATOM 1521 N N . VAL A 1 188 ? 4.207 -6.582 -15.997 1.00 93.75 188 VAL A N 1
ATOM 1522 C CA . VAL A 1 188 ? 5.131 -6.473 -14.863 1.00 93.75 188 VAL A CA 1
ATOM 1523 C C . VAL A 1 188 ? 4.814 -7.574 -13.857 1.00 93.75 188 VAL A C 1
ATOM 1525 O O . VAL A 1 188 ? 3.649 -7.862 -13.588 1.00 93.75 188 VAL A O 1
ATOM 1528 N N . CYS A 1 189 ? 5.852 -8.202 -13.312 1.00 94.31 189 CYS A N 1
ATOM 1529 C CA . CYS A 1 189 ? 5.731 -9.204 -12.262 1.00 94.31 189 CYS A CA 1
ATOM 1530 C C . CYS A 1 189 ? 6.759 -8.909 -11.172 1.00 94.31 189 CYS A C 1
ATOM 1532 O O . CYS A 1 189 ? 7.955 -8.845 -11.452 1.00 94.31 189 CYS A O 1
ATOM 1534 N N . ASP A 1 190 ? 6.281 -8.767 -9.940 1.00 94.56 190 ASP A N 1
ATOM 1535 C CA . ASP A 1 190 ? 7.109 -8.731 -8.741 1.00 94.56 190 ASP A CA 1
ATOM 1536 C C . ASP A 1 190 ? 6.679 -9.897 -7.830 1.00 94.56 190 ASP A C 1
ATOM 1538 O O . ASP A 1 190 ? 5.649 -9.807 -7.155 1.00 94.56 190 ASP A O 1
ATOM 1542 N N . PRO A 1 191 ? 7.413 -11.026 -7.837 1.00 92.88 191 PRO A N 1
ATOM 1543 C CA . PRO A 1 191 ? 7.024 -12.232 -7.107 1.00 92.88 191 PRO A CA 1
ATOM 1544 C C . PRO A 1 191 ? 7.220 -12.116 -5.587 1.00 92.88 191 PRO A C 1
ATOM 1546 O O . PRO A 1 191 ? 6.832 -13.027 -4.857 1.00 92.88 191 PRO A O 1
ATOM 1549 N N . ALA A 1 192 ? 7.826 -11.028 -5.106 1.00 90.88 192 ALA A N 1
ATOM 1550 C CA . ALA A 1 192 ? 8.067 -10.759 -3.693 1.00 90.88 192 ALA A CA 1
ATOM 1551 C C . ALA A 1 192 ? 7.684 -9.310 -3.351 1.00 90.88 192 ALA A C 1
ATOM 1553 O O . ALA A 1 192 ? 8.394 -8.627 -2.615 1.00 90.88 192 ALA A O 1
ATOM 1554 N N . CYS A 1 193 ? 6.542 -8.861 -3.881 1.00 91.50 193 CYS A N 1
ATOM 1555 C CA . CYS A 1 193 ? 6.162 -7.450 -3.917 1.00 91.50 193 CYS A CA 1
ATOM 1556 C C . CYS A 1 193 ? 5.999 -6.778 -2.551 1.00 91.50 193 CYS A C 1
ATOM 1558 O O . CYS A 1 193 ? 6.011 -5.550 -2.481 1.00 91.50 193 CYS A O 1
ATOM 1560 N N . GLY A 1 194 ? 5.865 -7.546 -1.464 1.00 90.19 194 GLY A N 1
ATOM 1561 C CA . GLY A 1 194 ? 5.751 -7.012 -0.109 1.00 90.19 194 GLY A CA 1
ATOM 1562 C C . GLY A 1 194 ? 4.616 -5.994 -0.011 1.00 90.19 194 GLY A C 1
ATOM 1563 O O . GLY A 1 194 ? 3.461 -6.316 -0.269 1.00 90.19 194 GLY A O 1
ATOM 1564 N N . SER A 1 195 ? 4.953 -4.746 0.315 1.00 90.06 195 SER A N 1
ATOM 1565 C CA . SER A 1 195 ? 4.014 -3.617 0.373 1.00 90.06 195 SER A CA 1
ATOM 1566 C C . SER A 1 195 ? 3.568 -3.070 -0.993 1.00 90.06 195 SER A C 1
ATOM 1568 O O . SER A 1 195 ? 2.807 -2.108 -1.046 1.00 90.06 195 SER A O 1
ATOM 1570 N N . GLY A 1 196 ? 4.025 -3.660 -2.098 1.00 91.69 196 GLY A N 1
ATOM 1571 C CA . GLY A 1 196 ? 3.544 -3.397 -3.453 1.00 91.69 196 GLY A CA 1
ATOM 1572 C C . GLY A 1 196 ? 4.114 -2.151 -4.130 1.00 91.69 196 GLY A C 1
ATOM 1573 O O . GLY A 1 196 ? 3.722 -1.869 -5.257 1.00 91.69 196 GLY A O 1
ATOM 1574 N N . HIS A 1 197 ? 5.049 -1.419 -3.510 1.00 92.69 197 HIS A N 1
ATOM 1575 C CA . HIS A 1 197 ? 5.537 -0.125 -4.023 1.00 92.69 197 HIS A CA 1
ATOM 1576 C C . HIS A 1 197 ? 6.052 -0.174 -5.464 1.00 92.69 197 HIS A C 1
ATOM 1578 O O . HIS A 1 197 ? 5.796 0.756 -6.223 1.00 92.69 197 HIS A O 1
ATOM 1584 N N . MET A 1 198 ? 6.734 -1.258 -5.853 1.00 93.75 198 MET A N 1
ATOM 1585 C CA . MET A 1 198 ? 7.212 -1.457 -7.226 1.00 93.75 198 MET A CA 1
ATOM 1586 C C . MET A 1 198 ? 6.060 -1.490 -8.233 1.00 93.75 198 MET A C 1
ATOM 1588 O O . MET A 1 198 ? 6.125 -0.845 -9.274 1.00 93.75 198 MET A O 1
ATOM 1592 N N . LEU A 1 199 ? 4.991 -2.216 -7.898 1.00 93.69 199 LEU A N 1
ATOM 1593 C CA . LEU A 1 199 ? 3.812 -2.371 -8.747 1.00 93.69 199 LEU A CA 1
ATOM 1594 C C . LEU A 1 199 ? 2.991 -1.082 -8.792 1.00 93.69 199 LEU A C 1
ATOM 1596 O O . LEU A 1 199 ? 2.538 -0.695 -9.864 1.00 93.69 199 LEU A O 1
ATOM 1600 N N . THR A 1 200 ? 2.847 -0.397 -7.654 1.00 91.25 200 THR A N 1
ATOM 1601 C CA . THR A 1 200 ? 2.153 0.894 -7.584 1.00 91.25 200 THR A CA 1
ATOM 1602 C C . THR A 1 200 ? 2.852 1.941 -8.445 1.00 91.25 200 THR A C 1
ATOM 1604 O O . THR A 1 200 ? 2.194 2.596 -9.242 1.00 91.25 200 THR A O 1
ATOM 1607 N N . TYR A 1 201 ? 4.179 2.072 -8.340 1.00 92.56 201 TYR A N 1
ATOM 1608 C CA . TYR A 1 201 ? 4.920 3.040 -9.152 1.00 92.56 201 TYR A CA 1
ATOM 1609 C C . TYR A 1 201 ? 5.021 2.634 -10.629 1.00 92.56 201 TYR A C 1
ATOM 1611 O O . TYR A 1 201 ? 5.089 3.494 -11.491 1.00 92.56 201 TYR A O 1
ATOM 1619 N N . ALA A 1 202 ? 5.017 1.336 -10.947 1.00 93.88 202 ALA A N 1
ATOM 1620 C CA . ALA A 1 202 ? 4.947 0.887 -12.338 1.00 93.88 202 ALA A CA 1
ATOM 1621 C C . ALA A 1 202 ? 3.592 1.194 -13.006 1.00 93.88 202 ALA A C 1
ATOM 1623 O O . ALA A 1 202 ? 3.523 1.211 -14.233 1.00 93.88 202 ALA A O 1
ATOM 1624 N N . PHE A 1 203 ? 2.528 1.377 -12.216 1.00 91.06 203 PHE A N 1
ATOM 1625 C CA . PHE A 1 203 ? 1.190 1.722 -12.698 1.00 91.06 203 PHE A CA 1
ATOM 1626 C C . PHE A 1 203 ? 0.966 3.238 -12.861 1.00 91.06 203 PHE A C 1
ATOM 1628 O O . PHE A 1 203 ? 0.189 3.622 -13.734 1.00 91.06 203 PHE A O 1
ATOM 1635 N N . ASP A 1 204 ? 1.602 4.061 -12.020 1.00 86.62 204 ASP A N 1
ATOM 1636 C CA . ASP A 1 204 ? 1.519 5.537 -12.023 1.00 86.62 204 ASP A CA 1
ATOM 1637 C C . ASP A 1 204 ? 2.140 6.178 -13.284 1.00 86.62 204 ASP A C 1
ATOM 1639 O O . ASP A 1 204 ? 1.503 7.086 -13.874 1.00 86.62 204 ASP A O 1
#

Sequence (204 aa):
KMGHIDERIVSQQAVQQKIYALLEGRLPSHTPEQEAYRLLLVAACNYWQPAMPFMFERIADYTELLMPDDLLSSNSILTATREAMTAEACQDVEVIGWLYQFYISEKKDQVFDALKKNKKIEANDIPAATQLFTPHWIVRYLVENSLGRLWLLNHPQSKLAEKMPYYIAPTQPETDFLVVTSPEDLKVCDPACGSGHMLTYAFD

Radius of gyration: 23.94 Å; chains: 1; bounding box: 61×39×57 Å